Protein AF-A0A6S4GRS3-F1 (afdb_monomer)

Radius of gyration: 25.51 Å; Cα contacts (8 Å, |Δi|>4): 336; chains: 1; bounding box: 53×42×86 Å

Foldseek 3Di:
DQFPVNLCCQAPNPPPVHDHLLVLLVVLLLLLLLLLLLVQVLVVVVVQQADWDQDPVRDTDRGDDDPVVNVVSVVVSVVSVVVSLVSVCLLCPCDRSRRNVVSLVVLLPDDLVSLLCVCVVVVHDFLLCPVVVVVVCVVPVPDRSNNVCVVCSVVSRVLSVVLNVLSVVLVVLVLCCLRNVLVCVLPPPPPDPVPQWDWDWDWDDDPPDTDIDIDTDGPDDRDSLSSLVNSQSSLVSLVSVCSGPVDCLQSAQPPDAPLRSLVVSNVVDPDDDDPVSSVVSLVVSCVSNVSNCVSNNHDSPDD

Secondary structure (DSSP, 8-state):
---HHHHHHHHHSS-TTS--HHHHHHHHHHHHHHHHHHHHHHHHHHHGGG-EEE-TTSPEEES-S-HHHHHHHHHHHHHHHHHHHHHHHHHH--STT-HHHHHHHHHHT--HHHHHHHHHHHTPPPGGGHHHHHHHHHH-TT--HHHHHHHTHHHHHHHHHHHHHHHHHHHHTTHIIIIIIHHHHHHT--S--TTSEEEEEEEEEETTEEEEEEEEEES----HHHHHHHHHHHHHHHHHHHHH--S-------SS-HHHHHHHHHHTSSSPPPHHHHHHHHHHHHHHSHHHHHHTT------

Organism: NCBI:txid2093824

pLDDT: mean 78.49, std 16.1, range [38.38, 97.44]

Nearest PDB structures (foldseek):
  9brq-assembly1_7  TM=2.847E-01  e=1.206E+00  Mus musculus
  9b8p-assembly1_H  TM=2.131E-01  e=7.273E-01  Rattus norvegicus
  5knc-assembly1_G  TM=2.378E-01  e=1.664E+00  Enterococcus hirae ATCC 9790
  6r10-assembly1_G  TM=2.832E-01  e=3.986E+00  Thermus thermophilus HB8
  5c22-assembly4_D  TM=2.373E-01  e=8.711E+00  Escherichia coli

Solvent-accessible surface area (backbone atoms only — not comparable to full-atom values): 17090 Å² total; per-residue (Å²): 131,85,48,64,68,51,52,47,46,61,44,58,51,84,65,83,90,52,73,36,39,40,58,46,49,52,49,35,51,52,43,54,53,50,50,54,54,49,53,52,50,52,51,56,58,52,56,59,44,68,48,72,47,76,43,97,87,73,48,72,46,80,42,67,85,62,74,73,53,57,57,47,49,50,51,50,47,55,53,48,52,54,52,45,52,50,38,48,43,34,35,48,31,66,44,98,89,12,41,40,26,31,47,36,57,58,48,53,71,61,53,58,61,50,52,52,52,48,29,56,76,68,73,49,79,40,48,79,44,46,69,60,47,56,57,45,40,75,77,40,78,80,70,48,70,57,61,52,50,62,76,41,41,69,60,52,41,52,49,46,52,50,28,31,47,39,27,47,51,54,59,70,68,38,52,50,54,67,42,49,50,51,50,42,64,68,72,66,59,84,69,77,65,97,54,61,43,49,76,47,78,49,74,49,86,50,96,95,49,84,47,75,47,75,48,76,43,65,70,71,73,78,52,67,66,61,54,29,51,49,47,24,49,51,32,50,31,50,51,42,46,41,44,56,41,81,62,78,70,60,46,38,76,47,96,51,45,44,59,60,55,51,52,52,57,50,67,75,43,94,64,90,72,60,69,69,57,55,53,47,51,49,50,50,48,51,68,56,30,42,50,38,35,56,49,34,37,37,51,73,79,78,129

Sequence (303 aa):
MPVVSDINKEYFGEDKKKTYIKDDFAETLRAAIQREVILHVLVEVSKARHSEEEHENGSVSFGDFDPDNAGLLMNIFETHEKGFMLDIRQLLTPRETGAGGKFIKDIQVLKVEDFIDFYKNSKRIPPILLGDWINTRTKNKSIKGVDFIDNNHAKIKRAVNYLVEKARIFQSEGYYNKIVNEYQALEFHKDRQPEKYDVYEESSDLSYIIIKKTTRSRKSKVKTSIISDCLNDFAETVMAYQDLIANNTSFFNSDWPLDVYIERTFALFYKEIPNDIKKKVVQDTTKYLRRSIEIVGWNHKNN

Mean predicted aligned error: 10.46 Å

Structure (mmCIF, N/CA/C/O backbone):
data_AF-A0A6S4GRS3-F1
#
_entry.id   AF-A0A6S4GRS3-F1
#
loop_
_atom_site.group_PDB
_atom_site.id
_atom_site.type_symbol
_atom_site.label_atom_id
_atom_site.label_alt_id
_atom_site.label_comp_id
_atom_site.label_asym_id
_atom_site.label_entity_id
_atom_site.label_seq_id
_atom_site.pdbx_PDB_ins_code
_atom_site.Cartn_x
_atom_site.Cartn_y
_atom_site.Cartn_z
_atom_site.occupancy
_atom_site.B_iso_or_equiv
_atom_site.auth_seq_id
_atom_site.auth_comp_id
_atom_site.auth_asym_id
_atom_site.auth_atom_id
_atom_site.pdbx_PDB_model_num
ATOM 1 N N . MET A 1 1 ? -1.145 -13.166 -21.721 1.00 49.06 1 MET A N 1
ATOM 2 C CA . MET A 1 1 ? -0.138 -12.587 -20.807 1.00 49.06 1 MET A CA 1
ATOM 3 C C . MET A 1 1 ? -0.377 -11.088 -20.794 1.00 49.06 1 MET A C 1
ATOM 5 O O . MET A 1 1 ? -0.601 -10.571 -21.883 1.00 49.06 1 MET A O 1
ATOM 9 N N . PRO A 1 2 ? -0.431 -10.421 -19.631 1.00 59.31 2 PRO A N 1
ATOM 10 C CA . PRO A 1 2 ? -0.607 -8.973 -19.589 1.00 59.31 2 PRO A CA 1
ATOM 11 C C . PRO A 1 2 ? 0.624 -8.298 -20.200 1.00 59.31 2 PRO A C 1
ATOM 13 O O . PRO A 1 2 ? 1.745 -8.647 -19.838 1.00 59.31 2 PRO A O 1
ATOM 16 N N . VAL A 1 3 ? 0.433 -7.347 -21.114 1.00 81.38 3 VAL A N 1
ATOM 17 C CA . VAL A 1 3 ? 1.532 -6.500 -21.599 1.00 81.38 3 VAL A CA 1
ATOM 18 C C . VAL A 1 3 ? 1.698 -5.328 -20.625 1.00 81.38 3 VAL A C 1
ATOM 20 O O . VAL A 1 3 ? 0.721 -4.868 -20.038 1.00 81.38 3 VAL A O 1
ATOM 23 N N . VAL A 1 4 ? 2.911 -4.788 -20.466 1.00 87.12 4 VAL A N 1
ATOM 24 C CA . VAL A 1 4 ? 3.188 -3.597 -19.625 1.00 87.12 4 VAL A CA 1
ATOM 25 C C . VAL A 1 4 ? 2.206 -2.446 -19.905 1.00 87.12 4 VAL A C 1
ATOM 27 O O . VAL A 1 4 ? 1.764 -1.748 -18.993 1.00 87.12 4 VAL A O 1
ATOM 30 N N . SER A 1 5 ? 1.806 -2.277 -21.169 1.00 85.00 5 SER A N 1
ATOM 31 C CA . SER A 1 5 ? 0.795 -1.295 -21.573 1.00 85.00 5 SER A CA 1
ATOM 32 C C . SER A 1 5 ? -0.595 -1.581 -20.990 1.00 85.00 5 SER A C 1
ATOM 34 O O . SER A 1 5 ? -1.296 -0.640 -20.617 1.00 85.00 5 SER A O 1
ATOM 36 N N . ASP A 1 6 ? -0.994 -2.850 -20.907 1.00 84.56 6 ASP A N 1
ATOM 37 C CA . ASP A 1 6 ? -2.293 -3.263 -20.369 1.00 84.56 6 ASP A CA 1
ATOM 38 C C . ASP A 1 6 ? -2.348 -3.025 -18.865 1.00 84.56 6 ASP A C 1
ATOM 40 O O . ASP A 1 6 ? -3.293 -2.407 -18.391 1.00 84.56 6 ASP A O 1
ATOM 44 N N . ILE A 1 7 ? -1.294 -3.410 -18.135 1.00 86.50 7 ILE A N 1
ATOM 45 C CA . ILE A 1 7 ? -1.153 -3.134 -16.696 1.00 86.50 7 ILE A CA 1
ATOM 46 C C . ILE A 1 7 ? -1.213 -1.626 -16.450 1.00 86.50 7 ILE A C 1
ATOM 48 O O . ILE A 1 7 ? -1.982 -1.152 -15.616 1.00 86.50 7 ILE A O 1
ATOM 52 N N . ASN A 1 8 ? -0.448 -0.842 -17.212 1.00 83.88 8 ASN A N 1
ATOM 53 C CA . ASN A 1 8 ? -0.458 0.604 -17.049 1.00 83.88 8 ASN A CA 1
ATOM 54 C C . ASN A 1 8 ? -1.846 1.216 -17.306 1.00 83.88 8 ASN A C 1
ATOM 56 O O . ASN A 1 8 ? -2.261 2.117 -16.584 1.00 83.88 8 ASN A O 1
ATOM 60 N N . LYS A 1 9 ? -2.566 0.741 -18.327 1.00 81.94 9 LYS A N 1
ATOM 61 C CA . LYS A 1 9 ? -3.916 1.223 -18.639 1.00 81.94 9 LYS A CA 1
ATOM 62 C C . LYS A 1 9 ? -4.937 0.789 -17.587 1.00 81.94 9 LYS A C 1
ATOM 64 O O . LYS A 1 9 ? -5.786 1.588 -17.215 1.00 81.94 9 LYS A O 1
ATOM 69 N N . GLU A 1 10 ? -4.866 -0.460 -17.144 1.00 82.44 10 GLU A N 1
ATOM 70 C CA . GLU A 1 10 ? -5.822 -1.060 -16.218 1.00 82.44 10 GLU A CA 1
ATOM 71 C C . GLU A 1 10 ? -5.725 -0.469 -14.814 1.00 82.44 10 GLU A C 1
ATOM 73 O O . GLU A 1 10 ? -6.758 -0.164 -14.229 1.00 82.44 10 GLU A O 1
ATOM 78 N N . TYR A 1 11 ? -4.510 -0.277 -14.297 1.00 83.69 11 TYR A N 1
ATOM 79 C CA . TYR A 1 11 ? -4.312 0.129 -12.905 1.00 83.69 11 TYR A CA 1
ATOM 80 C C . TYR A 1 11 ? -4.031 1.624 -12.727 1.00 83.69 11 TYR A C 1
ATOM 82 O O . TYR A 1 11 ? -4.289 2.154 -11.649 1.00 83.69 11 TYR A O 1
ATOM 90 N N . PHE A 1 12 ? -3.535 2.315 -13.762 1.00 81.62 12 PHE A N 1
ATOM 91 C CA . PHE A 1 12 ? -3.096 3.718 -13.672 1.00 81.62 12 PHE A CA 1
ATOM 92 C C . PHE A 1 12 ? -3.651 4.635 -14.786 1.00 81.62 12 PHE A C 1
ATOM 94 O O . PHE A 1 12 ? -3.188 5.767 -14.927 1.00 81.62 12 PHE A O 1
ATOM 101 N N . GLY A 1 13 ? -4.583 4.155 -15.620 1.00 72.06 13 GLY A N 1
ATOM 102 C CA . GLY A 1 13 ? -5.177 4.916 -16.732 1.00 72.06 13 GLY A CA 1
ATOM 103 C C . GLY A 1 13 ? -6.318 5.869 -16.333 1.00 72.06 13 GLY A C 1
ATOM 104 O O . GLY A 1 13 ? -6.545 6.120 -15.160 1.00 72.06 13 GLY A O 1
ATOM 105 N N . GLU A 1 14 ? -7.040 6.404 -17.331 1.00 62.75 14 GLU A N 1
ATOM 106 C CA . GLU A 1 14 ? -8.218 7.293 -17.164 1.00 62.75 14 GLU A CA 1
ATOM 107 C C . GLU A 1 14 ? -9.576 6.619 -17.495 1.00 62.75 14 GLU A C 1
ATOM 109 O O . GLU A 1 14 ? -10.633 7.245 -17.396 1.00 62.75 14 GLU A O 1
ATOM 114 N N . ASP A 1 15 ? -9.581 5.330 -17.857 1.00 60.56 15 ASP A N 1
ATOM 115 C CA . ASP A 1 15 ? -10.783 4.481 -17.948 1.00 60.56 15 ASP A CA 1
ATOM 116 C C . ASP A 1 15 ? -11.651 4.398 -16.662 1.00 60.56 15 ASP A C 1
ATOM 118 O O . ASP A 1 15 ? -11.552 3.476 -15.852 1.00 60.56 15 ASP A O 1
ATOM 122 N N . LYS A 1 16 ? -12.566 5.356 -16.491 1.00 53.34 16 LYS A N 1
ATOM 123 C CA . LYS A 1 16 ? -13.518 5.450 -15.363 1.00 53.34 16 LYS A CA 1
ATOM 124 C C . LYS A 1 16 ? -14.428 4.222 -15.157 1.00 53.34 16 LYS A C 1
ATOM 126 O O . LYS A 1 16 ? -15.255 4.240 -14.252 1.00 53.34 16 LYS A O 1
ATOM 131 N N . LYS A 1 17 ? -14.347 3.186 -16.003 1.00 58.44 17 LYS A N 1
ATOM 132 C CA . LYS A 1 17 ? -15.106 1.933 -15.847 1.00 58.44 17 LYS A CA 1
ATOM 133 C C . LYS A 1 17 ? -14.446 0.935 -14.891 1.00 58.44 17 LYS A C 1
ATOM 135 O O . LYS A 1 17 ? -15.065 -0.085 -14.596 1.00 58.44 17 LYS A O 1
ATOM 140 N N . LYS A 1 18 ? -13.212 1.188 -14.446 1.00 59.56 18 LYS A N 1
ATOM 141 C CA . LYS A 1 18 ? -12.467 0.322 -13.524 1.00 59.56 18 LYS A CA 1
ATOM 142 C C . LYS A 1 18 ? -12.101 1.071 -12.244 1.00 59.56 18 LYS A C 1
ATOM 144 O O . LYS A 1 18 ? -11.904 2.282 -12.269 1.00 59.56 18 LYS A O 1
ATOM 149 N N . THR A 1 19 ? -12.005 0.337 -11.140 1.00 60.53 19 THR A N 1
ATOM 150 C CA . THR A 1 19 ? -11.442 0.835 -9.881 1.00 60.53 19 THR A CA 1
ATOM 151 C C . THR A 1 19 ? -9.921 0.899 -10.010 1.00 60.53 19 THR A C 1
ATOM 153 O O . THR A 1 19 ? -9.296 -0.081 -10.425 1.00 60.53 19 THR A O 1
ATOM 156 N N . TYR A 1 20 ? -9.322 2.050 -9.704 1.00 74.75 20 TYR A N 1
ATOM 157 C CA . TYR A 1 20 ? -7.875 2.224 -9.792 1.00 74.75 20 TYR A CA 1
ATOM 158 C C . TYR A 1 20 ? -7.190 1.862 -8.495 1.00 74.75 20 TYR A C 1
ATOM 160 O O . TYR A 1 20 ? -7.594 2.302 -7.422 1.00 74.75 20 TYR A O 1
ATOM 168 N N . ILE A 1 21 ? -6.038 1.208 -8.627 1.00 84.12 21 ILE A N 1
ATOM 169 C CA . ILE A 1 21 ? -5.140 0.927 -7.503 1.00 84.12 21 ILE A CA 1
ATOM 170 C C . ILE A 1 21 ? -4.755 2.203 -6.740 1.00 84.12 21 ILE A C 1
ATOM 172 O O . ILE A 1 21 ? -4.503 2.166 -5.540 1.00 84.12 21 ILE A O 1
ATOM 176 N N . LYS A 1 22 ? -4.734 3.329 -7.460 1.00 80.75 22 LYS A N 1
ATOM 177 C CA . LYS A 1 22 ? -4.487 4.671 -6.950 1.00 80.75 22 LYS A CA 1
ATOM 178 C C . LYS A 1 22 ? -5.514 5.085 -5.898 1.00 80.75 22 LYS A C 1
ATOM 180 O O . LYS A 1 22 ? -5.127 5.481 -4.801 1.00 80.75 22 LYS A O 1
ATOM 185 N N . ASP A 1 23 ? -6.794 4.976 -6.241 1.00 79.50 23 ASP A N 1
ATOM 186 C CA . ASP A 1 23 ? -7.895 5.380 -5.371 1.00 79.50 23 ASP A CA 1
ATOM 187 C C . ASP A 1 23 ? -8.047 4.381 -4.220 1.00 79.50 23 ASP A C 1
ATOM 189 O O . ASP A 1 23 ? -8.062 4.790 -3.062 1.00 79.50 23 ASP A O 1
ATOM 193 N N . ASP A 1 24 ? -8.020 3.079 -4.527 1.00 83.38 24 ASP A N 1
ATOM 194 C CA . ASP A 1 24 ? -8.163 2.002 -3.540 1.00 83.38 24 ASP A CA 1
ATOM 195 C C . ASP A 1 24 ? -7.080 2.072 -2.456 1.00 83.38 24 ASP A C 1
ATOM 197 O O . ASP A 1 24 ? -7.364 1.986 -1.259 1.00 83.38 24 ASP A O 1
ATOM 201 N N . PHE A 1 25 ? -5.816 2.253 -2.853 1.00 88.75 25 PHE A N 1
ATOM 202 C CA . PHE A 1 25 ? -4.716 2.342 -1.897 1.00 88.75 25 PHE A CA 1
ATOM 203 C C . PHE A 1 25 ? -4.752 3.642 -1.097 1.00 88.75 25 PHE A C 1
ATOM 205 O O . PHE A 1 25 ? -4.536 3.609 0.113 1.00 88.75 25 PHE A O 1
ATOM 212 N N . ALA A 1 26 ? -5.013 4.782 -1.747 1.00 87.25 26 ALA A N 1
ATOM 213 C CA . ALA A 1 26 ? -5.081 6.062 -1.051 1.00 87.25 26 ALA A CA 1
ATOM 214 C C . ALA A 1 26 ? -6.209 6.069 -0.014 1.00 87.25 26 ALA A C 1
ATOM 216 O O . ALA A 1 26 ? -6.009 6.555 1.100 1.00 87.25 26 ALA A O 1
ATOM 217 N N . GLU A 1 27 ? -7.363 5.497 -0.353 1.00 87.25 27 GLU A N 1
ATOM 218 C CA . GLU A 1 27 ? -8.489 5.386 0.567 1.00 87.25 27 GLU A CA 1
ATOM 219 C C . GLU A 1 27 ? -8.188 4.422 1.714 1.00 87.25 27 GLU A C 1
ATOM 221 O O . GLU A 1 27 ? -8.344 4.786 2.879 1.00 87.25 27 GLU A O 1
ATOM 226 N N . THR A 1 28 ? -7.615 3.252 1.412 1.00 91.06 28 THR A N 1
ATOM 227 C CA . THR A 1 28 ? -7.187 2.301 2.450 1.00 91.06 28 THR A CA 1
ATOM 228 C C . THR A 1 28 ? -6.168 2.933 3.406 1.00 91.06 28 THR A C 1
ATOM 230 O O . THR A 1 28 ? -6.250 2.741 4.620 1.00 91.06 28 THR A O 1
ATOM 233 N N . LEU A 1 29 ? -5.216 3.718 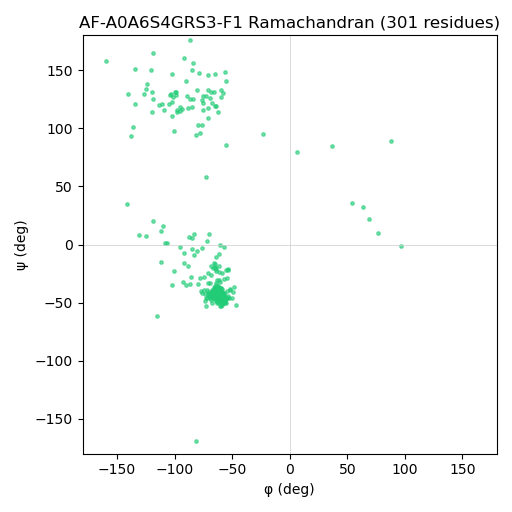2.891 1.00 92.44 29 LEU A N 1
ATOM 234 C CA . LEU A 1 29 ? -4.224 4.415 3.708 1.00 92.44 29 LEU A CA 1
ATOM 235 C C . LEU A 1 29 ? -4.865 5.504 4.583 1.00 92.44 29 LEU A C 1
ATOM 237 O O . LEU A 1 29 ? -4.546 5.599 5.769 1.00 92.44 29 LEU A O 1
ATOM 241 N N . ARG A 1 30 ? -5.782 6.310 4.032 1.00 90.25 30 ARG A N 1
ATOM 242 C CA . ARG A 1 30 ? -6.542 7.308 4.805 1.00 90.25 30 ARG A CA 1
ATOM 243 C C . ARG A 1 30 ? -7.319 6.655 5.938 1.00 90.25 30 ARG A C 1
ATOM 245 O O . ARG A 1 30 ? -7.236 7.141 7.067 1.00 90.25 30 ARG A O 1
ATOM 252 N N . ALA A 1 31 ? -8.018 5.562 5.647 1.00 90.69 31 ALA A N 1
ATOM 253 C CA . ALA A 1 31 ? -8.779 4.803 6.626 1.00 90.69 31 ALA A CA 1
ATOM 254 C C . ALA A 1 31 ? -7.866 4.181 7.698 1.00 90.69 31 ALA A C 1
ATOM 256 O O . ALA A 1 31 ? -8.182 4.253 8.883 1.00 90.69 31 ALA A O 1
ATOM 257 N N . ALA A 1 32 ? -6.684 3.672 7.330 1.00 91.75 32 ALA A N 1
ATOM 258 C CA . ALA A 1 32 ? -5.707 3.161 8.294 1.00 91.75 32 ALA A CA 1
ATOM 259 C C . ALA A 1 32 ? -5.225 4.246 9.276 1.00 91.75 32 ALA A C 1
ATOM 261 O O . ALA A 1 32 ? -5.136 3.994 10.477 1.00 91.75 32 ALA A O 1
ATOM 262 N N . ILE A 1 33 ? -4.964 5.465 8.793 1.00 91.19 33 ILE A N 1
ATOM 263 C CA . ILE A 1 33 ? -4.572 6.598 9.650 1.00 91.19 33 ILE A CA 1
ATOM 264 C C . ILE A 1 33 ? -5.735 7.041 10.541 1.00 91.19 33 ILE A C 1
ATOM 266 O O . ILE A 1 33 ? -5.546 7.258 11.738 1.00 91.19 33 ILE A O 1
ATOM 270 N N . GLN A 1 34 ? -6.944 7.149 9.982 1.00 89.62 34 GLN A N 1
ATOM 271 C CA . GLN A 1 34 ? -8.141 7.481 10.758 1.00 89.62 34 GLN A CA 1
ATOM 272 C C . GLN A 1 34 ? -8.388 6.462 11.866 1.00 89.62 34 GLN A C 1
ATOM 274 O O . GLN A 1 34 ? -8.681 6.850 12.995 1.00 89.62 34 GLN A O 1
ATOM 279 N N . ARG A 1 35 ? -8.200 5.171 11.581 1.00 87.50 35 ARG A N 1
ATOM 280 C CA . ARG A 1 35 ? -8.313 4.110 12.578 1.00 87.50 35 ARG A CA 1
ATOM 281 C C . ARG A 1 35 ? -7.372 4.334 13.758 1.00 87.50 35 ARG A C 1
ATOM 283 O O . ARG A 1 35 ? -7.811 4.184 14.895 1.00 87.50 35 ARG A O 1
ATOM 290 N N . GLU A 1 36 ? -6.112 4.696 13.517 1.00 87.50 36 GLU A N 1
ATOM 291 C CA . GLU A 1 36 ? -5.169 4.995 14.604 1.00 87.50 36 GLU A CA 1
ATOM 292 C C . GLU A 1 36 ? -5.615 6.208 15.424 1.00 87.50 36 GLU A C 1
ATOM 294 O O . GLU A 1 36 ? -5.638 6.144 16.654 1.00 87.50 36 GLU A O 1
ATOM 299 N N . VAL A 1 37 ? -6.072 7.276 14.765 1.00 88.25 37 VAL A N 1
ATOM 300 C CA . VAL A 1 37 ? -6.643 8.446 15.451 1.00 88.25 37 VAL A CA 1
ATOM 301 C C . VAL A 1 37 ? -7.830 8.044 16.336 1.00 88.25 37 VAL A C 1
ATOM 303 O O . VAL A 1 37 ? -7.846 8.380 17.522 1.00 88.25 37 VAL A O 1
ATOM 306 N N . ILE A 1 38 ? -8.791 7.277 15.808 1.00 85.56 38 ILE A N 1
ATOM 307 C CA . ILE A 1 38 ? -9.978 6.841 16.560 1.00 85.56 38 ILE A CA 1
ATOM 308 C C . ILE A 1 38 ? -9.583 5.952 17.743 1.00 85.56 38 ILE A C 1
ATOM 310 O O . ILE A 1 38 ? -10.118 6.125 18.836 1.00 85.56 38 ILE A O 1
ATOM 314 N N . LEU A 1 39 ? -8.628 5.031 17.567 1.00 83.00 39 LEU A N 1
ATOM 315 C CA . LEU A 1 39 ? -8.133 4.191 18.661 1.00 83.00 39 LEU A CA 1
ATOM 316 C C . LEU A 1 39 ? -7.560 5.030 19.808 1.00 83.00 39 LEU A C 1
ATOM 318 O O . LEU A 1 39 ? -7.84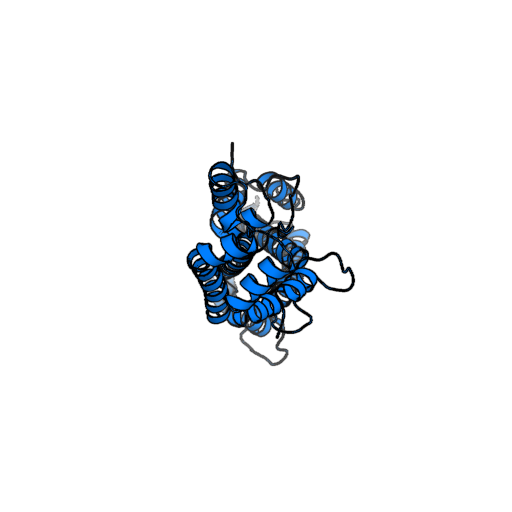9 4.748 20.971 1.00 83.00 39 LEU A O 1
ATOM 322 N N . HIS A 1 40 ? -6.791 6.074 19.498 1.00 82.25 40 HIS A N 1
ATOM 323 C CA . HIS A 1 40 ? -6.269 6.987 20.512 1.00 82.25 40 HIS A CA 1
ATOM 324 C C . HIS A 1 40 ? -7.378 7.780 21.209 1.00 82.25 40 HIS A C 1
ATOM 326 O O . HIS A 1 40 ? -7.382 7.855 22.437 1.00 82.25 40 HIS A O 1
ATOM 332 N N . VAL A 1 41 ? -8.351 8.303 20.456 1.00 80.62 41 VAL A N 1
ATOM 333 C CA . VAL A 1 41 ? -9.524 8.987 21.028 1.00 80.62 41 VAL A CA 1
ATOM 334 C C . VAL A 1 41 ? -10.282 8.058 21.981 1.00 80.62 41 VAL A C 1
ATOM 336 O O . VAL A 1 41 ? -10.586 8.451 23.105 1.00 80.62 41 VAL A O 1
ATOM 339 N N . LEU A 1 42 ? -10.535 6.808 21.581 1.00 77.44 42 LEU A N 1
ATOM 340 C CA . LEU A 1 42 ? -11.218 5.817 22.416 1.00 77.44 42 LEU A CA 1
ATOM 341 C C . LEU A 1 42 ? -10.460 5.520 23.712 1.00 77.44 42 LEU A C 1
ATOM 343 O O . LEU A 1 42 ? -11.087 5.409 24.767 1.00 77.44 42 LEU A O 1
ATOM 347 N N . VAL A 1 43 ? -9.132 5.391 23.651 1.00 76.88 43 VAL A N 1
ATOM 348 C CA . VAL A 1 43 ? -8.295 5.166 24.839 1.00 76.88 43 VAL A CA 1
ATOM 349 C C . VAL A 1 43 ? -8.379 6.354 25.794 1.00 76.88 43 VAL A C 1
ATOM 351 O O . VAL A 1 43 ? -8.623 6.150 26.982 1.00 76.88 43 VAL A O 1
ATOM 354 N N . GLU A 1 44 ? -8.234 7.585 25.299 1.00 74.50 44 GLU A N 1
ATOM 355 C CA . GLU A 1 44 ? -8.300 8.783 26.148 1.00 74.50 44 GLU A CA 1
ATOM 356 C C . GLU A 1 44 ? -9.692 8.986 26.761 1.00 74.50 44 GLU A C 1
ATOM 358 O O . GLU A 1 44 ? -9.811 9.244 27.959 1.00 74.50 44 GLU A O 1
ATOM 363 N N . VAL A 1 45 ? -10.762 8.789 25.984 1.00 69.75 45 VAL A N 1
ATOM 364 C CA . VAL A 1 45 ? -12.140 8.828 26.505 1.00 69.75 45 VAL A CA 1
ATOM 365 C C . VAL A 1 45 ? -12.364 7.732 27.549 1.00 69.75 45 VAL A C 1
ATOM 367 O O . VAL A 1 45 ? -13.047 7.959 28.544 1.00 69.75 45 VAL A O 1
ATOM 370 N N . SER A 1 46 ? -11.759 6.556 27.371 1.00 66.00 46 SER A N 1
ATOM 371 C CA . SER A 1 46 ? -11.897 5.455 28.326 1.00 66.00 46 SER A CA 1
ATOM 372 C C . SER A 1 46 ? -11.160 5.707 29.641 1.00 66.00 46 SER A C 1
ATOM 374 O O . SER A 1 46 ? -11.665 5.299 30.681 1.00 66.00 46 SER A O 1
ATOM 376 N N . LYS A 1 47 ? -10.018 6.407 29.639 1.00 65.62 47 LYS A N 1
ATOM 377 C CA . LYS A 1 47 ? -9.326 6.801 30.883 1.00 65.62 47 LYS A CA 1
ATOM 378 C C . LYS A 1 47 ? -10.192 7.707 31.759 1.00 65.62 47 LYS A C 1
ATOM 380 O O . LYS A 1 47 ? -10.204 7.542 32.973 1.00 65.62 47 LYS A O 1
ATOM 385 N N . ALA A 1 48 ? -10.952 8.616 31.146 1.00 57.03 48 ALA A N 1
ATOM 386 C CA . ALA A 1 48 ? -11.878 9.495 31.861 1.00 57.03 48 ALA A CA 1
ATOM 387 C C . ALA A 1 48 ? -13.036 8.735 32.541 1.00 57.03 48 ALA A C 1
ATOM 389 O O . ALA A 1 48 ? -13.651 9.263 33.452 1.00 57.03 48 ALA A O 1
ATOM 390 N N . ARG A 1 49 ? -13.304 7.475 32.162 1.00 53.50 49 ARG A N 1
ATOM 391 C CA . ARG A 1 49 ? -14.281 6.609 32.849 1.00 53.50 49 ARG A CA 1
ATOM 392 C C . ARG A 1 49 ? -13.766 6.033 34.176 1.00 53.50 49 ARG A C 1
ATOM 394 O O . ARG A 1 49 ? -14.482 5.262 34.807 1.00 53.50 49 ARG A O 1
ATOM 401 N N . HIS A 1 50 ? -12.514 6.292 34.556 1.00 48.84 50 HIS A N 1
ATOM 402 C CA . HIS A 1 50 ? -11.890 5.765 35.779 1.00 48.84 50 HIS A CA 1
ATOM 403 C C . HIS A 1 50 ? -11.614 6.849 36.829 1.00 48.84 50 HIS A C 1
ATOM 405 O O . HIS A 1 50 ? -10.903 6.578 37.792 1.00 48.84 50 HIS A O 1
ATOM 411 N N . SER A 1 51 ? -12.152 8.063 36.665 1.00 47.41 51 SER A N 1
ATOM 412 C CA . SER A 1 51 ? -12.162 9.044 37.750 1.00 47.41 51 SER A CA 1
ATOM 413 C C . SER A 1 51 ? -13.233 8.666 38.771 1.00 47.41 51 SER A C 1
ATOM 415 O O . SER A 1 51 ? -14.405 8.520 38.423 1.00 47.41 51 SER A O 1
ATOM 417 N N . GLU A 1 52 ? -12.795 8.466 40.008 1.00 54.88 52 GLU A N 1
ATOM 418 C CA . GLU A 1 52 ? -13.638 8.345 41.194 1.00 54.88 52 GLU A CA 1
ATOM 419 C C . GLU A 1 52 ? -14.192 9.735 41.540 1.00 54.88 52 GLU A C 1
ATOM 421 O O . GLU A 1 52 ? -13.417 10.688 41.642 1.00 54.88 52 GLU A O 1
ATOM 426 N N . GLU A 1 53 ? -15.509 9.862 41.707 1.00 51.72 53 GLU A N 1
ATOM 427 C CA . GLU A 1 53 ? -16.120 11.057 42.303 1.00 51.72 53 GLU A CA 1
ATOM 428 C C . GLU A 1 53 ? -16.657 10.687 43.694 1.00 51.72 53 GLU A C 1
ATOM 430 O O . GLU A 1 53 ? -17.526 9.815 43.822 1.00 51.72 53 GLU A O 1
ATOM 435 N N . GLU A 1 54 ? -16.087 11.298 44.739 1.00 52.00 54 GLU A N 1
ATOM 436 C CA . GLU A 1 54 ? -16.554 11.181 46.125 1.00 52.00 54 GLU A CA 1
ATOM 437 C C . GLU A 1 54 ? -17.675 12.195 46.385 1.00 52.00 54 GLU A C 1
ATOM 439 O O . GLU A 1 54 ? -17.471 13.407 46.315 1.00 52.00 54 GLU A O 1
ATOM 444 N N . HIS A 1 55 ? -18.862 11.698 46.722 1.00 59.31 55 HIS A N 1
ATOM 445 C CA . HIS A 1 55 ? -20.021 12.511 47.089 1.00 59.31 55 HIS A CA 1
ATOM 446 C C . HIS A 1 55 ? -19.974 12.900 48.573 1.00 59.31 55 HIS A C 1
ATOM 448 O O . HIS A 1 55 ? -19.407 12.182 49.396 1.00 59.31 55 HIS A O 1
ATOM 454 N N . GLU A 1 56 ? -20.643 13.996 48.956 1.00 66.12 56 GLU A N 1
ATOM 455 C CA . GLU A 1 56 ? -20.670 14.516 50.344 1.00 66.12 56 GLU A CA 1
ATOM 456 C C . GLU A 1 56 ? -21.134 13.490 51.398 1.00 66.12 56 GLU A C 1
ATOM 458 O O . GLU A 1 56 ? -20.820 13.610 52.581 1.00 66.12 56 GLU A O 1
ATOM 463 N N . ASN A 1 57 ? -21.872 12.459 50.983 1.00 62.03 57 ASN A N 1
ATOM 464 C CA . ASN A 1 57 ? -22.321 11.357 51.836 1.00 62.03 57 ASN A CA 1
ATOM 465 C C . ASN A 1 57 ? -21.281 10.225 51.998 1.00 62.03 57 ASN A C 1
ATOM 467 O O . ASN A 1 57 ? -21.602 9.190 52.583 1.00 62.03 57 ASN A O 1
ATOM 471 N N . GLY A 1 58 ? -20.068 10.394 51.464 1.00 45.50 58 GLY A N 1
ATOM 472 C CA . GLY A 1 58 ? -18.997 9.397 51.472 1.00 45.50 58 GLY A CA 1
ATOM 473 C C . GLY A 1 58 ? -19.180 8.262 50.461 1.00 45.50 58 GLY A C 1
ATOM 474 O O . GLY A 1 58 ? -18.459 7.268 50.532 1.00 45.50 58 GLY A O 1
ATOM 475 N N . SER A 1 59 ? -20.146 8.363 49.540 1.00 41.53 59 SER A N 1
ATOM 476 C CA . SER A 1 59 ? -20.269 7.398 48.444 1.00 41.53 59 SER A CA 1
ATOM 477 C C . SER A 1 59 ? -19.286 7.730 47.327 1.00 41.53 59 SER A C 1
ATOM 479 O O . SER A 1 59 ? -19.170 8.879 46.911 1.00 41.53 59 SER A O 1
ATOM 481 N N . VAL A 1 60 ? -18.580 6.711 46.845 1.00 46.34 60 VAL A N 1
ATOM 482 C CA . VAL A 1 60 ? -17.681 6.817 45.694 1.00 46.34 60 VAL A CA 1
ATOM 483 C C . VAL A 1 60 ? -18.438 6.316 44.475 1.00 46.34 60 VAL A C 1
ATOM 485 O O . VAL A 1 60 ? -18.827 5.146 44.419 1.00 46.34 60 VAL A O 1
ATOM 488 N N . SER A 1 61 ? -18.677 7.193 43.507 1.00 46.84 61 SER A N 1
ATOM 489 C CA . SER A 1 61 ? -19.195 6.785 42.205 1.00 46.84 61 SER A CA 1
ATOM 490 C C . SER A 1 61 ? -18.034 6.462 41.267 1.00 46.84 61 SER A C 1
ATOM 492 O O . SER A 1 61 ? -17.088 7.236 41.126 1.00 46.84 61 SER A O 1
ATOM 494 N N . PHE A 1 62 ? -18.088 5.277 40.657 1.00 42.91 62 PHE A N 1
ATOM 495 C CA . PHE A 1 62 ? -17.150 4.863 39.620 1.00 42.91 62 PHE A CA 1
ATOM 496 C C . PHE A 1 62 ? -17.790 5.098 38.254 1.00 42.91 62 PHE A C 1
ATOM 498 O O . PHE A 1 62 ? -18.739 4.402 37.889 1.00 42.91 62 PHE A O 1
ATOM 505 N N . GLY A 1 63 ? -17.218 6.028 37.490 1.00 43.19 63 GLY A N 1
ATOM 506 C CA . GLY A 1 63 ? -17.555 6.256 36.088 1.00 43.19 63 GLY A CA 1
ATOM 507 C C . GLY A 1 63 ? -18.702 7.240 35.885 1.00 43.19 63 GLY A C 1
ATOM 508 O O . GLY A 1 63 ? -19.852 6.833 35.736 1.00 43.19 63 GLY A O 1
ATOM 509 N N . ASP A 1 64 ? -18.366 8.524 35.777 1.00 44.66 64 ASP A N 1
ATOM 510 C CA . ASP A 1 64 ? -19.337 9.556 35.427 1.00 44.66 64 ASP A CA 1
ATOM 511 C C . ASP A 1 64 ? -19.508 9.738 33.916 1.00 44.66 64 ASP A C 1
ATOM 513 O O . ASP A 1 64 ? -18.559 9.963 33.162 1.00 44.66 64 ASP A O 1
ATOM 517 N N . PHE A 1 65 ? -20.772 9.618 33.502 1.00 42.53 65 PHE A N 1
ATOM 518 C CA . PHE A 1 65 ? -21.480 10.589 32.665 1.00 42.53 65 PHE A CA 1
ATOM 519 C C . PHE A 1 65 ? -20.627 11.263 31.576 1.00 42.53 65 PHE A C 1
ATOM 521 O O . PHE A 1 65 ? -20.078 12.345 31.745 1.00 42.53 65 PHE A O 1
ATOM 528 N N . ASP A 1 66 ? -20.474 10.640 30.408 1.00 45.34 66 ASP A N 1
ATOM 529 C CA . ASP A 1 66 ? -21.572 10.545 29.444 1.00 45.34 66 ASP A CA 1
ATOM 530 C C . ASP A 1 66 ? -21.722 9.132 28.815 1.00 45.34 66 ASP A C 1
ATOM 532 O O . ASP A 1 66 ? -20.961 8.757 27.906 1.00 45.34 66 ASP A O 1
ATOM 536 N N . PRO A 1 67 ? -22.689 8.311 29.276 1.00 45.53 67 PRO A N 1
ATOM 537 C CA . PRO A 1 67 ? -23.035 7.040 28.640 1.00 45.53 67 PRO A CA 1
ATOM 538 C C . PRO A 1 67 ? -23.534 7.184 27.191 1.00 45.53 67 PRO A C 1
ATOM 540 O O . PRO A 1 67 ? -23.441 6.203 26.445 1.00 45.53 67 PRO A O 1
ATOM 543 N N . ASP A 1 68 ? -23.966 8.371 26.754 1.00 50.66 68 ASP A N 1
ATOM 544 C CA . ASP A 1 68 ? -24.497 8.581 25.404 1.00 50.66 68 ASP A CA 1
ATOM 545 C C . ASP A 1 68 ? -23.379 8.669 24.355 1.00 50.66 68 ASP A C 1
ATOM 547 O O . ASP A 1 68 ? -23.551 8.221 23.219 1.00 50.66 68 ASP A O 1
ATOM 551 N N . ASN A 1 69 ? -22.182 9.134 24.728 1.00 52.84 69 ASN A N 1
ATOM 552 C CA . ASN A 1 69 ? -21.104 9.356 23.763 1.00 52.84 69 ASN A CA 1
ATOM 553 C C . ASN A 1 69 ? -20.147 8.180 23.583 1.00 52.84 69 ASN A C 1
ATOM 555 O O . ASN A 1 69 ? -19.629 7.975 22.491 1.00 52.84 69 ASN A O 1
ATOM 559 N N . ALA A 1 70 ? -19.886 7.371 24.604 1.00 53.19 70 ALA A N 1
ATOM 560 C CA . ALA A 1 70 ? -18.903 6.298 24.460 1.00 53.19 70 ALA A CA 1
ATOM 561 C C . ALA A 1 70 ? -19.498 5.007 23.864 1.00 53.19 70 ALA A C 1
ATOM 563 O O . ALA A 1 70 ? -18.797 4.284 23.155 1.00 53.19 70 ALA A O 1
ATOM 564 N N . GLY A 1 71 ? -20.799 4.758 24.066 1.00 58.34 71 GLY A N 1
ATOM 565 C CA . GLY A 1 71 ? -21.548 3.800 23.246 1.00 58.34 71 GLY A CA 1
ATOM 566 C C . GLY A 1 71 ? -21.608 4.252 21.784 1.00 58.34 71 GLY A C 1
ATOM 567 O O . GLY A 1 71 ? -21.350 3.458 20.882 1.00 58.34 71 GLY A O 1
ATOM 568 N N . LEU A 1 72 ? -21.834 5.550 21.547 1.00 65.88 72 LEU A N 1
ATOM 569 C CA . LEU A 1 72 ? -21.789 6.153 20.215 1.00 65.88 72 LEU A CA 1
ATOM 570 C C . LEU A 1 72 ? -20.397 6.049 19.567 1.00 65.88 72 LEU A C 1
ATOM 572 O O . LEU A 1 72 ? -20.306 5.612 18.427 1.00 65.88 72 LEU A O 1
ATOM 576 N N . LEU A 1 73 ? -19.311 6.376 20.273 1.00 69.62 73 LEU A N 1
ATOM 577 C CA . LEU A 1 73 ? -17.938 6.284 19.758 1.00 69.62 73 LEU A CA 1
ATOM 578 C C . LEU A 1 73 ? -17.526 4.838 19.470 1.00 69.62 73 LEU A C 1
ATOM 580 O O . LEU A 1 73 ? -16.862 4.593 18.466 1.00 69.62 73 LEU A O 1
ATOM 584 N N . MET A 1 74 ? -17.944 3.879 20.302 1.00 69.81 74 MET A N 1
ATOM 585 C CA . MET A 1 74 ? -17.748 2.457 20.005 1.00 69.81 74 MET A CA 1
ATOM 586 C C . MET A 1 74 ? -18.548 2.025 18.774 1.00 69.81 74 MET A C 1
ATOM 588 O O . MET A 1 74 ? -17.985 1.382 17.896 1.00 69.81 74 MET A O 1
ATOM 592 N N . ASN A 1 75 ? -19.808 2.447 18.637 1.00 70.62 75 ASN A N 1
ATOM 593 C CA . ASN A 1 75 ? -20.610 2.174 17.439 1.00 70.62 75 ASN A CA 1
ATOM 594 C C . ASN A 1 75 ? -20.004 2.809 16.172 1.00 70.62 75 ASN A C 1
ATOM 596 O O . ASN A 1 75 ? -19.988 2.184 15.108 1.00 70.62 75 ASN A O 1
ATOM 600 N N . ILE A 1 76 ? -19.478 4.035 16.276 1.00 74.50 76 ILE A N 1
ATOM 601 C CA . ILE A 1 76 ? -18.753 4.724 15.199 1.00 74.50 76 ILE A CA 1
ATOM 602 C C . ILE A 1 76 ? -17.499 3.931 14.837 1.00 74.50 76 ILE A C 1
ATOM 604 O O . ILE A 1 76 ? -17.269 3.672 13.658 1.00 74.50 76 ILE A O 1
ATOM 608 N N . PHE A 1 77 ? -16.716 3.505 15.831 1.00 79.38 77 PHE A N 1
ATOM 609 C CA . PHE A 1 77 ? -15.511 2.717 15.601 1.00 79.38 77 PHE A CA 1
ATOM 610 C C . PHE A 1 77 ? -15.818 1.363 14.967 1.00 79.38 77 PHE A C 1
ATOM 612 O O . PHE A 1 77 ? -15.159 1.005 14.003 1.00 79.38 77 PHE A O 1
ATOM 619 N N . GLU A 1 78 ? -16.833 0.632 15.428 1.00 76.81 78 GLU A N 1
ATOM 620 C CA . GLU A 1 78 ? -17.233 -0.644 14.823 1.00 76.81 78 GLU A CA 1
ATOM 621 C C . GLU A 1 78 ? -17.710 -0.471 13.377 1.00 76.81 78 GLU A C 1
ATOM 623 O O . GLU A 1 78 ? -17.403 -1.290 12.508 1.00 76.81 78 GLU A O 1
ATOM 628 N N . THR A 1 79 ? -18.455 0.601 13.100 1.00 80.50 79 THR A N 1
ATOM 629 C CA . THR A 1 79 ? -18.916 0.925 11.743 1.00 80.50 79 THR A CA 1
ATOM 630 C C . THR A 1 79 ? -17.740 1.293 10.841 1.00 80.50 79 THR A C 1
ATOM 632 O O . THR A 1 79 ? -17.641 0.787 9.722 1.00 80.50 79 THR A O 1
ATOM 635 N N . HIS A 1 80 ? -16.818 2.117 11.340 1.00 84.88 80 HIS A N 1
ATOM 636 C CA . HIS A 1 80 ? -15.588 2.476 10.645 1.00 84.88 80 HIS A CA 1
ATOM 637 C C . HIS A 1 80 ? -14.690 1.253 10.412 1.00 84.88 80 HIS A C 1
ATOM 639 O O . HIS A 1 80 ? -14.226 1.054 9.297 1.00 84.88 80 HIS A O 1
ATOM 645 N N . GLU A 1 81 ? -14.498 0.392 11.418 1.00 83.00 81 GLU A N 1
ATOM 646 C CA . GLU A 1 81 ? -13.695 -0.834 11.328 1.00 83.00 81 GLU A CA 1
ATOM 647 C C . GLU A 1 81 ? -14.262 -1.774 10.253 1.00 83.00 81 GLU A C 1
ATOM 649 O O . GLU A 1 81 ? -13.500 -2.316 9.455 1.00 83.00 81 GLU A O 1
ATOM 654 N N . LYS A 1 82 ? -15.592 -1.905 10.144 1.00 82.69 82 LYS A N 1
ATOM 655 C CA . LYS A 1 82 ? -16.231 -2.662 9.052 1.00 82.69 82 LYS A CA 1
ATOM 656 C C . LYS A 1 82 ? -15.941 -2.062 7.677 1.00 82.69 82 LYS A C 1
ATOM 658 O O . LYS A 1 82 ? -15.597 -2.814 6.769 1.00 82.69 82 LYS A O 1
ATOM 663 N N . GLY A 1 83 ? -16.083 -0.743 7.525 1.00 84.81 83 GLY A N 1
ATOM 664 C CA . GLY A 1 83 ? -15.783 -0.035 6.275 1.00 84.81 83 GLY A CA 1
ATOM 665 C C . GLY A 1 83 ? -14.321 -0.201 5.865 1.00 84.81 83 GLY A C 1
ATOM 666 O O . GLY A 1 83 ? -14.033 -0.736 4.801 1.00 84.81 83 GLY A O 1
ATOM 667 N N . PHE A 1 84 ? -13.406 0.101 6.781 1.00 89.12 84 PHE A N 1
ATOM 668 C CA . PHE A 1 84 ? -11.969 -0.058 6.591 1.00 89.12 84 PHE A CA 1
ATOM 669 C C . PHE A 1 84 ? -11.570 -1.480 6.171 1.00 89.12 84 PHE A C 1
ATOM 671 O O . PHE A 1 84 ? -10.724 -1.681 5.300 1.00 89.12 84 PHE A O 1
ATOM 678 N N . MET A 1 85 ? -12.199 -2.500 6.757 1.00 86.69 85 MET A N 1
ATOM 679 C CA . MET A 1 85 ? -11.925 -3.887 6.386 1.00 86.69 85 MET A CA 1
ATOM 680 C C . MET A 1 85 ? -12.461 -4.259 4.999 1.00 86.69 85 MET A C 1
ATOM 682 O O . MET A 1 85 ? -11.919 -5.174 4.370 1.00 86.69 85 MET A O 1
ATOM 686 N N . LEU A 1 86 ? -13.489 -3.569 4.492 1.00 84.88 86 LEU A N 1
ATOM 687 C CA . LEU A 1 86 ? -13.895 -3.687 3.090 1.00 84.88 86 LEU A CA 1
ATOM 688 C C . LEU A 1 86 ? -12.833 -3.084 2.167 1.00 84.88 86 LEU A C 1
ATOM 690 O O . LEU A 1 86 ? -12.489 -3.744 1.186 1.00 84.88 86 LEU A O 1
ATOM 694 N N . ASP A 1 87 ? -12.268 -1.926 2.513 1.00 87.81 87 ASP A N 1
ATOM 695 C CA . ASP A 1 87 ? -11.204 -1.274 1.733 1.00 87.81 87 ASP A CA 1
ATOM 696 C C . ASP A 1 87 ? -9.951 -2.160 1.667 1.00 87.81 87 ASP A C 1
ATOM 698 O O . ASP A 1 87 ? -9.485 -2.513 0.582 1.00 87.81 87 ASP A O 1
ATOM 702 N N . ILE A 1 88 ? -9.481 -2.668 2.817 1.00 89.62 88 ILE A N 1
ATOM 703 C CA . ILE A 1 88 ? -8.374 -3.639 2.868 1.00 89.62 88 ILE A CA 1
ATOM 704 C C . ILE A 1 88 ? -8.681 -4.870 2.015 1.00 89.62 88 ILE A C 1
ATOM 706 O O . ILE A 1 88 ? -7.817 -5.374 1.291 1.00 89.62 88 ILE A O 1
ATOM 710 N N . ARG A 1 89 ? -9.903 -5.404 2.098 1.00 87.19 89 ARG A N 1
ATOM 711 C CA . ARG A 1 89 ? -10.283 -6.584 1.320 1.00 87.19 89 ARG A CA 1
ATOM 712 C C . ARG A 1 89 ? -10.247 -6.299 -0.180 1.00 87.19 89 ARG A C 1
ATOM 714 O O . ARG A 1 89 ? -9.830 -7.183 -0.929 1.00 87.19 89 ARG A O 1
ATOM 721 N N . GLN A 1 90 ? -10.693 -5.124 -0.616 1.00 83.31 90 GLN A N 1
ATOM 722 C CA . GLN A 1 90 ? -10.625 -4.704 -2.017 1.00 83.31 90 GLN A CA 1
ATOM 723 C C . GLN A 1 90 ? -9.174 -4.541 -2.474 1.00 83.31 90 GLN A C 1
ATOM 725 O O . GLN A 1 90 ? -8.815 -5.043 -3.539 1.00 83.31 90 GLN A O 1
ATOM 730 N N . LEU A 1 91 ? -8.315 -3.959 -1.633 1.00 88.69 91 LEU A N 1
ATOM 731 C CA . LEU A 1 91 ? -6.890 -3.830 -1.917 1.00 88.69 91 LEU A CA 1
ATOM 732 C C . LEU A 1 91 ? -6.204 -5.199 -2.041 1.00 88.69 91 LEU A C 1
ATOM 734 O O . LEU A 1 91 ? -5.423 -5.412 -2.961 1.00 88.69 91 LEU A O 1
ATOM 738 N N . LEU A 1 92 ? -6.493 -6.148 -1.146 1.00 88.94 92 LEU A N 1
ATOM 739 C CA . LEU A 1 92 ? -5.758 -7.417 -1.058 1.00 88.94 92 LEU A CA 1
ATOM 740 C C . LEU A 1 92 ? -6.345 -8.565 -1.881 1.00 88.94 92 LEU A C 1
ATOM 742 O O . LEU A 1 92 ? -5.672 -9.581 -2.069 1.00 88.94 92 LEU A O 1
ATOM 746 N N . THR A 1 93 ? -7.592 -8.469 -2.348 1.00 81.75 93 THR A N 1
ATOM 747 C CA . THR A 1 93 ? -8.210 -9.584 -3.073 1.00 81.75 93 THR A CA 1
ATOM 748 C C . THR A 1 93 ? -7.538 -9.795 -4.438 1.00 81.75 93 THR A C 1
ATOM 750 O O . THR A 1 93 ? -7.391 -8.853 -5.212 1.00 81.75 93 THR A O 1
ATOM 753 N N . PRO A 1 94 ? -7.159 -11.036 -4.792 1.00 68.25 94 PRO A N 1
ATOM 754 C CA . PRO A 1 94 ? -6.520 -11.341 -6.075 1.00 68.25 94 PRO A CA 1
ATOM 755 C C . PRO A 1 94 ? -7.523 -11.537 -7.232 1.00 68.25 94 PRO A C 1
ATOM 757 O O . PRO A 1 94 ? -7.151 -12.039 -8.294 1.00 68.25 94 PRO A O 1
ATOM 760 N N . ARG A 1 95 ? -8.813 -11.229 -7.019 1.00 66.19 95 ARG A N 1
ATOM 761 C CA . ARG A 1 95 ? -9.894 -11.360 -8.018 1.00 66.19 95 ARG A CA 1
ATOM 762 C C . ARG A 1 95 ? -10.080 -10.055 -8.796 1.00 66.19 95 ARG A C 1
ATOM 764 O O . ARG A 1 95 ? -9.734 -8.999 -8.293 1.00 66.19 95 ARG A O 1
ATOM 771 N N . GLU A 1 96 ? -10.708 -10.126 -9.971 1.00 56.47 96 GLU A N 1
ATOM 772 C CA . GLU A 1 96 ? -10.934 -8.989 -10.891 1.00 56.47 96 GLU A CA 1
ATOM 773 C C . GLU A 1 96 ? -11.629 -7.765 -10.276 1.00 56.47 96 GLU A C 1
ATOM 775 O O . GLU A 1 96 ? -11.499 -6.665 -10.799 1.00 56.47 96 GLU A O 1
ATOM 780 N N . THR A 1 97 ? -12.340 -7.935 -9.161 1.00 51.97 97 THR A N 1
ATOM 781 C CA . THR A 1 97 ? -13.007 -6.848 -8.435 1.00 51.97 97 THR A CA 1
ATOM 782 C C . THR A 1 97 ? -12.109 -6.108 -7.437 1.00 51.97 97 THR A C 1
ATOM 784 O O . THR A 1 97 ? -12.597 -5.180 -6.805 1.00 51.97 97 THR A O 1
ATOM 787 N N . GLY A 1 98 ? -10.853 -6.523 -7.227 1.00 55.62 98 GLY A N 1
ATOM 788 C CA . GLY A 1 98 ? -9.898 -5.806 -6.374 1.00 55.62 98 GLY A CA 1
ATOM 789 C C . GLY A 1 98 ? -8.594 -5.506 -7.091 1.00 55.62 98 GLY A C 1
ATOM 790 O O . GLY A 1 98 ? -7.986 -6.391 -7.699 1.00 55.62 98 GLY A O 1
ATOM 791 N N . ALA A 1 99 ? -8.175 -4.243 -7.037 1.00 70.06 99 ALA A N 1
ATOM 792 C CA . ALA A 1 99 ? -7.096 -3.754 -7.882 1.00 70.06 99 ALA A CA 1
ATOM 793 C C . ALA A 1 99 ? -5.709 -4.187 -7.383 1.00 70.06 99 ALA A C 1
ATOM 795 O O . ALA A 1 99 ? -4.861 -4.561 -8.191 1.00 70.06 99 ALA A O 1
ATOM 796 N N . GLY A 1 100 ? -5.463 -4.176 -6.068 1.00 85.12 100 GLY A N 1
ATOM 797 C CA . GLY A 1 100 ? -4.112 -4.362 -5.525 1.00 85.12 100 GLY A CA 1
ATOM 798 C C . GLY A 1 100 ? -3.588 -5.797 -5.619 1.00 85.12 100 GLY A C 1
ATOM 799 O O . GLY A 1 100 ? -2.521 -6.029 -6.181 1.00 85.12 100 GLY A O 1
ATOM 800 N N . GLY A 1 101 ? -4.338 -6.784 -5.126 1.00 86.25 101 GLY A N 1
ATOM 801 C CA . GLY A 1 101 ? -3.927 -8.190 -5.161 1.00 86.25 101 GLY A CA 1
ATOM 802 C C . GLY A 1 101 ? -3.774 -8.719 -6.590 1.00 86.25 101 GLY A C 1
ATOM 803 O O . GLY A 1 101 ? -2.840 -9.469 -6.885 1.00 86.25 101 GLY A O 1
ATOM 804 N N . LYS A 1 102 ? -4.653 -8.290 -7.506 1.00 87.25 102 LYS A N 1
ATOM 805 C CA . LYS A 1 102 ? -4.526 -8.606 -8.934 1.00 87.25 102 LYS A CA 1
ATOM 806 C C . LYS A 1 102 ? -3.308 -7.920 -9.558 1.00 87.25 102 LYS A C 1
ATOM 808 O O . LYS A 1 102 ? -2.567 -8.586 -10.277 1.00 87.25 102 LYS A O 1
ATOM 813 N N . PHE A 1 103 ? -3.048 -6.650 -9.237 1.00 90.12 103 PHE A N 1
ATOM 814 C CA . PHE A 1 103 ? -1.846 -5.945 -9.687 1.00 90.12 103 PHE A CA 1
ATOM 815 C C . PHE A 1 103 ? -0.571 -6.692 -9.288 1.00 90.12 103 PHE A C 1
ATOM 817 O O . PHE A 1 103 ? 0.249 -6.988 -10.153 1.00 90.12 103 PHE A O 1
ATOM 824 N N . ILE A 1 104 ? -0.434 -7.085 -8.017 1.00 92.50 104 ILE A N 1
ATOM 825 C CA . ILE A 1 104 ? 0.721 -7.863 -7.540 1.00 92.50 104 ILE A CA 1
ATOM 826 C C . ILE A 1 104 ? 0.890 -9.151 -8.355 1.00 92.50 104 ILE A C 1
ATOM 828 O O . ILE A 1 104 ? 1.989 -9.451 -8.824 1.00 92.50 104 ILE A O 1
ATOM 832 N N . LYS A 1 105 ? -0.202 -9.889 -8.581 1.00 90.56 105 LYS A N 1
ATOM 833 C CA . LYS A 1 105 ? -0.191 -11.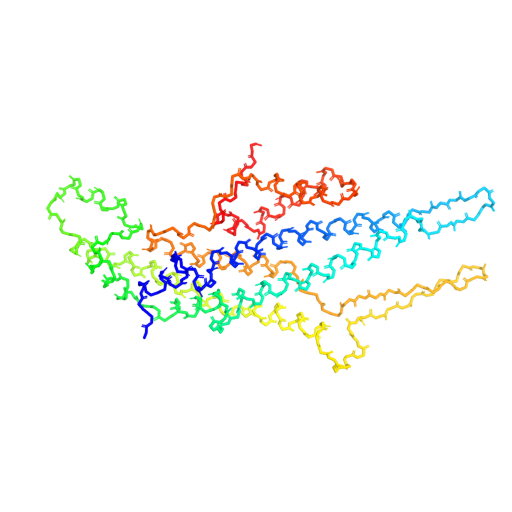120 -9.381 1.00 90.56 105 LYS A CA 1
ATOM 834 C C . LYS A 1 105 ? 0.235 -10.874 -10.834 1.00 90.56 105 LYS A C 1
ATOM 836 O O . LYS A 1 105 ? 1.013 -11.656 -11.378 1.00 90.56 105 LYS A O 1
ATOM 841 N N . ASP A 1 106 ? -0.255 -9.808 -11.458 1.00 91.12 106 ASP A N 1
ATOM 842 C CA . ASP A 1 106 ? 0.084 -9.462 -12.841 1.00 91.12 106 ASP A CA 1
ATOM 843 C C . ASP A 1 106 ? 1.548 -9.009 -12.972 1.00 91.12 106 ASP A C 1
ATOM 845 O O . ASP A 1 106 ? 2.201 -9.331 -13.962 1.00 91.12 106 ASP A O 1
ATOM 849 N N . ILE A 1 107 ? 2.111 -8.341 -11.959 1.00 93.38 107 ILE A N 1
ATOM 850 C CA . ILE A 1 107 ? 3.539 -7.990 -11.924 1.00 93.38 107 ILE A CA 1
ATOM 851 C C . ILE A 1 107 ? 4.430 -9.235 -11.840 1.00 93.38 107 ILE A C 1
ATOM 853 O O . ILE A 1 107 ? 5.462 -9.297 -12.505 1.00 93.38 107 ILE A O 1
ATOM 857 N N . GLN A 1 108 ? 4.040 -10.253 -11.067 1.00 92.81 108 GLN A N 1
ATOM 858 C CA . GLN A 1 108 ? 4.845 -11.470 -10.880 1.00 92.81 108 GLN A CA 1
ATOM 859 C C . GLN A 1 108 ? 5.096 -12.265 -12.168 1.00 92.81 108 GLN A C 1
ATOM 861 O O . GLN A 1 108 ? 6.053 -13.044 -12.222 1.00 92.81 108 GLN A O 1
ATOM 866 N N . VAL A 1 109 ? 4.234 -12.111 -13.179 1.00 92.44 109 VAL A N 1
ATOM 867 C CA . VAL A 1 109 ? 4.363 -12.818 -14.462 1.00 92.44 109 VAL A CA 1
ATOM 868 C C . VAL A 1 109 ? 5.158 -12.038 -15.509 1.00 92.44 109 VAL A C 1
ATOM 870 O O . VAL A 1 109 ? 5.453 -12.604 -16.564 1.00 92.44 109 VAL A O 1
ATOM 873 N N . LEU A 1 110 ? 5.514 -10.778 -15.228 1.00 92.00 110 LEU A N 1
ATOM 874 C CA . LEU A 1 110 ? 6.311 -9.953 -16.131 1.00 92.00 110 LEU A CA 1
ATOM 875 C C . LEU A 1 110 ? 7.759 -10.436 -16.208 1.00 92.00 110 LEU A C 1
ATOM 877 O O . LEU A 1 110 ? 8.362 -10.888 -15.232 1.00 92.00 110 LEU A O 1
ATOM 881 N N . LYS A 1 111 ? 8.330 -10.282 -17.396 1.00 94.06 111 LYS A N 1
ATOM 882 C CA . LYS A 1 111 ? 9.713 -10.596 -17.733 1.00 94.06 111 LYS A CA 1
ATOM 883 C C . LYS A 1 111 ? 10.440 -9.343 -18.196 1.00 94.06 111 LYS A C 1
ATOM 885 O O . LYS A 1 111 ? 9.839 -8.323 -18.523 1.00 94.06 111 LYS A O 1
ATOM 890 N N . VAL A 1 112 ? 11.766 -9.426 -18.237 1.00 95.00 112 VAL A N 1
ATOM 891 C CA . VAL A 1 112 ? 12.626 -8.318 -18.679 1.00 95.00 112 VAL A CA 1
ATOM 892 C C . VAL A 1 112 ? 12.281 -7.910 -20.113 1.00 95.00 112 VAL A C 1
ATOM 894 O O . VAL A 1 112 ? 12.235 -6.723 -20.430 1.00 95.00 112 VAL A O 1
ATOM 897 N N . GLU A 1 113 ? 11.980 -8.898 -20.949 1.00 93.81 113 GLU A N 1
ATOM 898 C CA . GLU A 1 113 ? 11.635 -8.744 -22.356 1.00 93.81 113 GLU A CA 1
ATOM 899 C C . GLU A 1 113 ? 10.339 -7.944 -22.539 1.00 93.81 113 GLU A C 1
ATOM 901 O O . GLU A 1 113 ? 10.300 -7.069 -23.399 1.00 93.81 113 GLU A O 1
ATOM 906 N N . ASP A 1 114 ? 9.337 -8.126 -21.667 1.00 93.56 114 ASP A N 1
ATOM 907 C CA . ASP A 1 114 ? 8.078 -7.368 -21.730 1.00 93.56 114 ASP A CA 1
ATOM 908 C C . ASP A 1 114 ? 8.324 -5.853 -21.604 1.00 93.56 114 ASP A C 1
ATOM 910 O O . ASP A 1 114 ? 7.688 -5.041 -22.282 1.00 93.56 114 ASP A O 1
ATOM 914 N N . PHE A 1 115 ? 9.286 -5.457 -20.762 1.00 93.62 115 PHE A N 1
ATOM 915 C CA . PHE A 1 115 ? 9.687 -4.059 -20.601 1.00 93.62 115 PHE A CA 1
ATOM 916 C C . PHE A 1 115 ? 10.555 -3.567 -21.762 1.00 93.62 115 PHE A C 1
ATOM 918 O O . PHE A 1 115 ? 10.358 -2.449 -22.236 1.00 93.62 115 PHE A O 1
ATOM 925 N N . ILE A 1 116 ? 11.502 -4.378 -22.240 1.00 92.94 116 ILE A N 1
ATOM 926 C CA . ILE A 1 116 ? 12.359 -4.011 -23.379 1.00 92.94 116 ILE A CA 1
ATOM 927 C C . ILE A 1 116 ? 11.515 -3.758 -24.625 1.00 92.94 116 ILE A C 1
ATOM 929 O O . ILE A 1 116 ? 11.666 -2.713 -25.266 1.00 92.94 116 ILE A O 1
ATOM 933 N N . ASP A 1 117 ? 10.602 -4.676 -24.934 1.00 92.44 117 ASP A N 1
ATOM 934 C CA . ASP A 1 117 ? 9.694 -4.561 -26.070 1.00 92.44 117 ASP A CA 1
ATOM 935 C C . ASP A 1 117 ? 8.790 -3.340 -25.911 1.00 92.44 117 ASP A C 1
ATOM 937 O O . ASP A 1 117 ? 8.629 -2.556 -26.851 1.00 92.44 117 ASP A O 1
ATOM 941 N N . PHE A 1 118 ? 8.268 -3.105 -24.703 1.00 91.69 118 PHE A N 1
ATOM 942 C CA . PHE A 1 118 ? 7.502 -1.902 -24.398 1.00 91.69 118 PHE A CA 1
ATOM 943 C C . PHE A 1 118 ? 8.294 -0.618 -24.686 1.00 91.69 118 PHE A C 1
ATOM 945 O O . PHE A 1 118 ? 7.782 0.259 -25.386 1.00 91.69 118 PHE A O 1
ATOM 952 N N . TYR A 1 119 ? 9.536 -0.486 -24.209 1.00 92.25 119 TYR A N 1
ATOM 953 C CA . TYR A 1 119 ? 10.350 0.716 -24.435 1.00 92.25 119 TYR A CA 1
ATOM 954 C C . TYR A 1 119 ? 10.684 0.927 -25.911 1.00 92.25 119 TYR A C 1
ATOM 956 O O . TYR A 1 119 ? 10.540 2.041 -26.423 1.00 92.25 119 TYR A O 1
ATOM 964 N N . LYS A 1 120 ? 11.083 -0.138 -26.616 1.00 90.44 120 LYS A N 1
ATOM 965 C CA . LYS A 1 120 ? 11.433 -0.070 -28.040 1.00 90.44 120 LYS A CA 1
ATOM 966 C C . LYS A 1 120 ? 10.228 0.310 -28.900 1.00 90.44 120 LYS A C 1
ATOM 968 O O . LYS A 1 120 ? 10.337 1.220 -29.723 1.00 90.44 120 LYS A O 1
ATOM 973 N N . ASN A 1 121 ? 9.075 -0.317 -28.666 1.00 89.62 121 ASN A N 1
ATOM 974 C CA . ASN A 1 121 ? 7.856 -0.077 -29.442 1.00 89.62 121 ASN A CA 1
ATOM 975 C C . ASN A 1 121 ? 7.237 1.293 -29.146 1.00 89.62 121 ASN A C 1
ATOM 977 O O . ASN A 1 121 ? 6.819 1.999 -30.062 1.00 89.62 121 ASN A O 1
ATOM 981 N N . SER A 1 122 ? 7.223 1.707 -27.876 1.00 85.19 122 SER A N 1
ATOM 982 C CA . SER A 1 122 ? 6.694 3.017 -27.474 1.00 85.19 122 SER A CA 1
ATOM 983 C C . SER A 1 122 ? 7.678 4.172 -27.690 1.00 85.19 122 SER A C 1
ATOM 985 O O . SER A 1 122 ? 7.304 5.330 -27.503 1.00 85.19 122 SER A O 1
ATOM 987 N N . LYS A 1 123 ? 8.925 3.875 -28.093 1.00 86.88 123 LYS A N 1
ATOM 988 C CA . LYS A 1 123 ? 10.032 4.836 -28.236 1.00 86.88 123 LYS A CA 1
ATOM 989 C C . LYS A 1 123 ? 10.269 5.648 -26.952 1.00 86.88 123 LYS A C 1
ATOM 991 O O . LYS A 1 123 ? 10.604 6.831 -27.016 1.00 86.88 123 LYS A O 1
ATOM 996 N N . ARG A 1 124 ? 10.083 5.017 -25.787 1.00 86.44 124 ARG A N 1
ATOM 997 C CA . ARG A 1 124 ? 10.255 5.630 -24.460 1.00 86.44 124 ARG A CA 1
ATOM 998 C C . ARG A 1 124 ? 11.575 5.20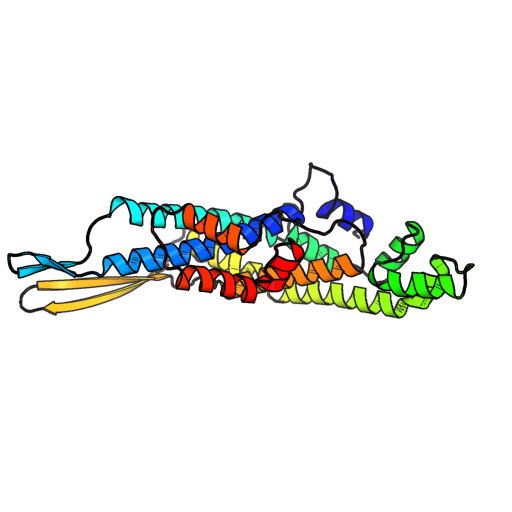0 -23.830 1.00 86.44 124 ARG A C 1
ATOM 1000 O O . ARG A 1 124 ? 12.020 4.072 -24.011 1.00 86.44 124 ARG A O 1
ATOM 1007 N N . ILE A 1 125 ? 12.174 6.100 -23.054 1.00 90.44 125 ILE A N 1
ATOM 1008 C CA . ILE A 1 125 ? 13.316 5.792 -22.188 1.00 90.44 125 ILE A CA 1
ATOM 1009 C C . ILE A 1 125 ? 12.781 5.589 -20.766 1.00 90.44 125 ILE A C 1
ATOM 1011 O O . ILE A 1 125 ? 12.038 6.454 -20.295 1.00 90.44 125 ILE A O 1
ATOM 1015 N N . PRO A 1 126 ? 13.118 4.482 -20.082 1.00 90.31 126 PRO A N 1
ATOM 1016 C CA . PRO A 1 126 ? 12.663 4.260 -18.716 1.00 90.31 126 PRO A CA 1
ATOM 1017 C C . PRO A 1 126 ? 13.240 5.307 -17.750 1.00 90.31 126 PRO A C 1
ATOM 1019 O O . PRO A 1 126 ? 14.399 5.705 -17.926 1.00 90.31 126 PRO A O 1
ATOM 1022 N N . PRO A 1 127 ? 12.493 5.709 -16.702 1.00 90.62 127 PRO A N 1
ATOM 1023 C CA . PRO A 1 127 ? 12.936 6.684 -15.702 1.00 90.62 127 PRO A CA 1
ATOM 1024 C C . PRO A 1 127 ? 14.315 6.387 -15.116 1.00 90.62 127 PRO A C 1
ATOM 1026 O O . PRO A 1 127 ? 15.182 7.263 -15.108 1.00 90.62 127 PRO A O 1
ATOM 1029 N N . ILE A 1 128 ? 14.567 5.128 -14.743 1.00 92.62 128 ILE A N 1
ATOM 1030 C CA . ILE A 1 128 ? 15.866 4.658 -14.230 1.00 92.62 128 ILE A CA 1
ATOM 1031 C C . ILE A 1 128 ? 17.067 4.961 -15.137 1.00 92.62 128 ILE A C 1
ATOM 1033 O O . ILE A 1 128 ? 18.203 4.969 -14.655 1.00 92.62 128 ILE A O 1
ATOM 1037 N N . LEU A 1 129 ? 16.853 5.182 -16.438 1.00 93.75 129 LEU A N 1
ATOM 1038 C CA . LEU A 1 129 ? 17.901 5.474 -17.417 1.00 93.75 129 LEU A CA 1
ATOM 1039 C C . LEU A 1 129 ? 17.897 6.929 -17.902 1.00 93.75 129 LEU A C 1
ATOM 1041 O O . LEU A 1 129 ? 18.736 7.271 -18.730 1.00 93.75 129 LEU A O 1
ATOM 1045 N N . LEU A 1 130 ? 17.004 7.802 -17.420 1.00 90.75 130 LEU A N 1
ATOM 1046 C CA . LEU A 1 130 ? 16.899 9.175 -17.935 1.00 90.75 130 LEU A CA 1
ATOM 1047 C C . LEU A 1 130 ? 18.199 9.970 -17.768 1.00 90.75 130 LEU A C 1
ATOM 1049 O O . LEU A 1 130 ? 18.646 10.616 -18.715 1.00 90.75 130 LEU A O 1
ATOM 1053 N N . GLY A 1 131 ? 18.841 9.885 -16.600 1.00 90.62 131 GLY A N 1
ATOM 1054 C CA . GLY A 1 131 ? 20.130 10.546 -16.365 1.00 90.62 131 GLY A CA 1
ATOM 1055 C C . GLY A 1 131 ? 21.233 10.027 -17.297 1.00 90.62 131 GLY A C 1
ATOM 1056 O O . GLY A 1 131 ? 21.954 10.811 -17.916 1.00 90.62 131 GLY A O 1
ATOM 1057 N N . ASP A 1 132 ? 21.315 8.705 -17.469 1.00 93.25 132 ASP A N 1
ATOM 1058 C CA . ASP A 1 132 ? 22.290 8.060 -18.360 1.00 93.25 132 ASP A CA 1
ATOM 1059 C C . ASP A 1 132 ? 22.039 8.421 -19.827 1.00 93.25 132 ASP A C 1
ATOM 1061 O O . ASP A 1 132 ? 22.980 8.642 -20.593 1.00 93.25 132 ASP A O 1
ATOM 1065 N N . TRP A 1 133 ? 20.770 8.529 -20.217 1.00 92.44 133 TRP A N 1
ATOM 1066 C CA . TRP A 1 133 ? 20.352 8.928 -21.553 1.00 92.44 133 TRP A CA 1
ATOM 1067 C C . TRP A 1 133 ? 20.779 10.357 -21.875 1.00 92.44 133 TRP A C 1
ATOM 1069 O O . TRP A 1 133 ? 21.390 10.591 -22.920 1.00 92.44 133 TRP A O 1
ATOM 1079 N N . ILE A 1 134 ? 20.522 11.298 -20.960 1.00 91.50 134 ILE A N 1
ATOM 1080 C CA . ILE A 1 134 ? 20.936 12.700 -21.099 1.00 91.50 134 ILE A CA 1
ATOM 1081 C C . ILE A 1 134 ? 22.461 12.780 -21.242 1.00 91.50 134 ILE A C 1
ATOM 1083 O O . ILE A 1 134 ? 22.968 13.383 -22.188 1.00 91.50 134 ILE A O 1
ATOM 1087 N N . ASN A 1 135 ? 23.202 12.101 -20.363 1.00 92.62 135 ASN A N 1
ATOM 1088 C CA . ASN A 1 135 ? 24.665 12.088 -20.392 1.00 92.62 135 ASN A CA 1
ATOM 1089 C C . ASN A 1 135 ? 25.227 11.476 -21.683 1.00 92.62 135 ASN A C 1
ATOM 1091 O O . ASN A 1 135 ? 26.193 11.989 -22.255 1.00 92.62 135 ASN A O 1
ATOM 1095 N N . THR A 1 136 ? 24.616 10.392 -22.161 1.00 91.50 136 THR A N 1
ATOM 1096 C CA . THR A 1 136 ? 25.052 9.698 -23.377 1.00 91.50 136 THR A CA 1
ATOM 1097 C C . THR A 1 136 ? 24.774 10.539 -24.614 1.00 91.50 136 THR A C 1
ATOM 1099 O O . THR A 1 136 ? 25.656 10.662 -25.460 1.00 91.50 136 THR A O 1
ATOM 1102 N N . ARG A 1 137 ? 23.613 11.200 -24.702 1.00 89.94 137 ARG A N 1
ATOM 1103 C CA . ARG A 1 137 ? 23.293 12.109 -25.814 1.00 89.94 137 ARG A CA 1
ATOM 1104 C C . ARG A 1 137 ? 24.202 13.328 -25.883 1.00 89.94 137 ARG A C 1
ATOM 1106 O O . ARG A 1 137 ? 24.506 13.785 -26.982 1.00 89.94 137 ARG A O 1
ATOM 1113 N N . THR A 1 138 ? 24.666 13.831 -24.742 1.00 90.81 138 THR A N 1
ATOM 1114 C CA . THR A 1 138 ? 25.646 14.926 -24.708 1.00 90.81 138 THR A CA 1
ATOM 1115 C C . THR A 1 138 ? 26.970 14.518 -25.361 1.00 90.81 138 THR A C 1
ATOM 1117 O O . THR A 1 138 ? 27.576 15.323 -26.065 1.00 90.81 138 THR A O 1
ATOM 1120 N N . LYS A 1 139 ? 27.398 13.259 -25.184 1.00 91.75 139 LYS A N 1
ATOM 1121 C CA . LYS A 1 139 ? 28.649 12.719 -25.751 1.00 91.75 139 LYS A CA 1
ATOM 1122 C C . LYS A 1 139 ? 28.486 12.166 -27.170 1.00 91.75 139 LYS A C 1
ATOM 1124 O O . LYS A 1 139 ? 29.401 12.270 -27.977 1.00 91.75 139 LYS A O 1
ATOM 1129 N N . ASN A 1 140 ? 27.331 11.583 -27.477 1.00 88.94 140 ASN A N 1
ATOM 1130 C CA . ASN A 1 140 ? 27.007 10.980 -28.762 1.00 88.94 140 ASN A CA 1
ATOM 1131 C C . ASN A 1 140 ? 25.577 11.357 -29.177 1.00 88.94 140 ASN A C 1
ATOM 1133 O O . ASN A 1 140 ? 24.605 10.685 -28.830 1.00 88.94 140 ASN A O 1
ATOM 1137 N N . LYS A 1 141 ? 25.450 12.436 -29.955 1.00 84.81 141 LYS A N 1
ATOM 1138 C CA . LYS A 1 141 ? 24.149 12.980 -30.374 1.00 84.81 141 LYS A CA 1
ATOM 1139 C C . LYS A 1 141 ? 23.364 12.058 -31.317 1.00 84.81 141 LYS A C 1
ATOM 1141 O O . LYS A 1 141 ? 22.153 12.226 -31.428 1.00 84.81 141 LYS A O 1
ATOM 1146 N N . SER A 1 142 ? 24.021 11.112 -31.993 1.00 88.19 142 SER A N 1
ATOM 1147 C CA . SER A 1 142 ? 23.394 10.240 -32.996 1.00 88.19 142 SER A CA 1
ATOM 1148 C C . SER A 1 142 ? 22.925 8.889 -32.449 1.00 88.19 142 SER A C 1
ATOM 1150 O O . SER A 1 142 ? 22.331 8.116 -33.203 1.00 88.19 142 SER A O 1
ATOM 1152 N N . ILE A 1 143 ? 23.141 8.593 -31.159 1.00 89.62 143 ILE A N 1
ATOM 1153 C CA . ILE A 1 143 ? 22.697 7.326 -30.568 1.00 89.62 143 ILE A CA 1
ATOM 1154 C C . ILE A 1 143 ? 21.172 7.165 -30.683 1.00 89.62 143 ILE A C 1
ATOM 1156 O O . ILE A 1 143 ? 20.389 8.040 -30.287 1.00 89.62 143 ILE A O 1
ATOM 1160 N N . LYS A 1 144 ? 20.735 6.028 -31.235 1.00 89.50 144 LYS A N 1
ATOM 1161 C CA . LYS A 1 144 ? 19.314 5.684 -31.327 1.00 89.50 144 LYS A CA 1
ATOM 1162 C C . LYS A 1 144 ? 18.823 5.159 -29.980 1.00 89.50 144 LYS A C 1
ATOM 1164 O O . LYS A 1 144 ? 19.558 4.497 -29.253 1.00 89.50 144 LYS A O 1
ATOM 1169 N N . GLY A 1 145 ? 17.556 5.428 -29.660 1.00 87.69 145 GLY A N 1
ATOM 1170 C CA . GLY A 1 145 ? 16.947 4.971 -28.406 1.00 87.69 145 GLY A CA 1
ATOM 1171 C C . GLY A 1 145 ? 16.979 3.448 -28.254 1.00 87.69 145 GLY A C 1
ATOM 1172 O O . GLY A 1 145 ? 17.307 2.965 -27.182 1.00 87.69 145 GLY A O 1
ATOM 1173 N N . VAL A 1 146 ? 16.724 2.702 -29.335 1.00 91.69 146 VAL A N 1
ATOM 1174 C CA . VAL A 1 146 ? 16.773 1.227 -29.340 1.00 91.69 146 VAL A CA 1
ATOM 1175 C C . VAL A 1 146 ? 18.162 0.721 -28.942 1.00 91.69 146 VAL A C 1
ATOM 1177 O O . VAL A 1 146 ? 18.271 -0.024 -27.973 1.00 91.69 146 VAL A O 1
ATOM 1180 N N . ASP A 1 147 ? 19.212 1.211 -29.607 1.00 91.88 147 ASP A N 1
ATOM 1181 C CA . ASP A 1 147 ? 20.602 0.837 -29.310 1.00 91.88 147 ASP A CA 1
ATOM 1182 C C . ASP A 1 147 ? 20.985 1.206 -27.867 1.00 91.88 147 ASP A C 1
ATOM 1184 O O . ASP A 1 147 ? 21.687 0.466 -27.182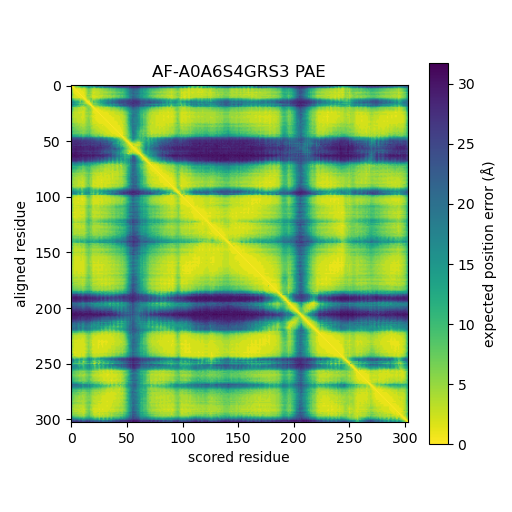 1.00 91.88 147 ASP A O 1
ATOM 1188 N N . PHE A 1 148 ? 20.501 2.347 -27.364 1.00 93.75 148 PHE A N 1
ATOM 1189 C CA . PHE A 1 148 ? 20.725 2.750 -25.977 1.00 93.75 148 PHE A CA 1
ATOM 1190 C C . PHE A 1 148 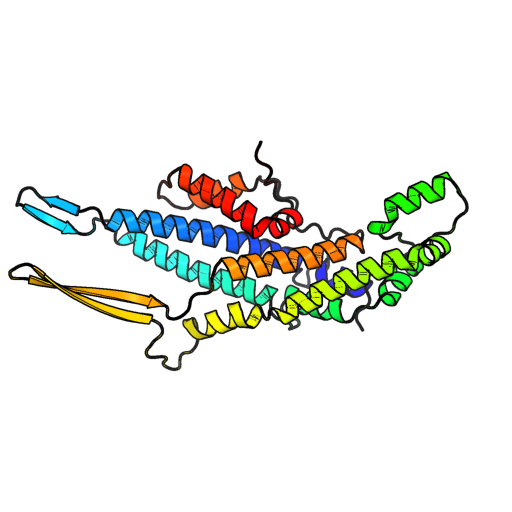? 20.042 1.821 -24.966 1.00 93.75 148 PHE A C 1
ATOM 1192 O O . PHE A 1 148 ? 20.656 1.488 -23.952 1.00 93.75 148 PHE A O 1
ATOM 1199 N N . ILE A 1 149 ? 18.802 1.396 -25.226 1.00 94.00 149 ILE A N 1
ATOM 1200 C CA . ILE A 1 149 ? 18.093 0.423 -24.384 1.00 94.00 149 ILE A CA 1
ATOM 1201 C C . ILE A 1 149 ? 18.855 -0.904 -24.356 1.00 94.00 149 ILE A C 1
ATOM 1203 O O . ILE A 1 149 ? 19.094 -1.436 -23.272 1.00 94.00 149 ILE A O 1
ATOM 1207 N N . ASP A 1 150 ? 19.311 -1.387 -25.513 1.00 92.62 150 ASP A N 1
ATOM 1208 C CA . ASP A 1 150 ? 20.083 -2.630 -25.616 1.00 92.62 150 ASP A CA 1
ATOM 1209 C C . ASP A 1 150 ? 21.406 -2.550 -24.847 1.00 92.62 150 ASP A C 1
ATOM 1211 O O . ASP A 1 150 ? 21.723 -3.432 -24.046 1.00 92.62 150 ASP A O 1
ATOM 1215 N N . ASN A 1 151 ? 22.126 -1.434 -24.975 1.00 93.75 151 ASN A N 1
ATOM 1216 C CA . ASN A 1 151 ? 23.372 -1.199 -24.242 1.00 93.75 151 ASN A CA 1
ATOM 1217 C C . ASN A 1 151 ? 23.180 -1.094 -22.717 1.00 93.75 151 ASN A C 1
ATOM 1219 O O . ASN A 1 151 ? 24.133 -1.281 -21.962 1.00 93.75 151 ASN A O 1
ATOM 1223 N N . ASN A 1 152 ? 21.961 -0.815 -22.244 1.00 94.88 152 ASN A N 1
ATOM 1224 C CA . ASN A 1 152 ? 21.632 -0.678 -20.821 1.00 94.88 152 ASN A CA 1
ATOM 1225 C C . ASN A 1 152 ? 20.755 -1.823 -20.287 1.00 94.88 152 ASN A C 1
ATOM 1227 O O . ASN A 1 152 ? 20.216 -1.734 -19.176 1.00 94.88 152 ASN A O 1
ATOM 1231 N N . HIS A 1 153 ? 20.666 -2.933 -21.027 1.00 94.88 153 HIS A N 1
ATOM 1232 C CA . HIS A 1 153 ? 19.871 -4.109 -20.673 1.00 94.88 153 HIS A CA 1
ATOM 1233 C C . HIS A 1 153 ? 20.118 -4.593 -19.236 1.00 94.88 153 HIS A C 1
ATOM 1235 O O . HIS A 1 153 ? 19.184 -4.938 -18.516 1.00 94.88 153 HIS A O 1
ATOM 1241 N N . ALA A 1 154 ? 21.373 -4.599 -18.774 1.00 96.12 154 ALA A N 1
ATOM 1242 C CA . ALA A 1 154 ? 21.722 -5.060 -17.429 1.00 96.12 154 ALA A CA 1
ATOM 1243 C C . ALA A 1 154 ? 21.048 -4.239 -16.311 1.00 96.12 154 ALA A C 1
ATOM 1245 O O . ALA A 1 154 ? 20.622 -4.805 -15.301 1.00 96.12 154 ALA A O 1
ATOM 1246 N N . LYS A 1 155 ? 20.920 -2.918 -16.492 1.00 95.88 155 LYS A N 1
ATOM 1247 C CA . LYS A 1 155 ? 20.287 -2.025 -15.512 1.00 95.88 155 LYS A CA 1
ATOM 1248 C C . LYS A 1 155 ? 18.765 -2.193 -15.511 1.00 95.88 155 LYS A C 1
ATOM 1250 O O . LYS A 1 155 ? 18.176 -2.267 -14.436 1.00 95.88 155 LYS A O 1
ATOM 1255 N N . ILE A 1 156 ? 18.159 -2.370 -16.689 1.00 95.75 156 ILE A N 1
ATOM 1256 C CA . ILE A 1 156 ? 16.733 -2.716 -16.829 1.00 95.75 156 ILE A CA 1
ATOM 1257 C C . ILE A 1 156 ? 16.449 -4.067 -16.165 1.00 95.75 156 ILE A C 1
ATOM 1259 O O . ILE A 1 156 ? 15.580 -4.151 -15.304 1.00 95.75 156 ILE A O 1
ATOM 1263 N N . LYS A 1 157 ? 17.236 -5.104 -16.478 1.00 97.19 157 LYS A N 1
ATOM 1264 C CA . LYS A 1 157 ? 17.114 -6.442 -15.881 1.00 97.19 157 LYS A CA 1
ATOM 1265 C C . LYS A 1 157 ? 17.146 -6.400 -14.356 1.00 97.19 157 LYS A C 1
ATOM 1267 O O . LYS A 1 157 ? 16.336 -7.057 -13.712 1.00 97.19 157 LYS A O 1
ATOM 1272 N N . ARG A 1 158 ? 18.066 -5.628 -13.767 1.00 97.19 158 ARG A N 1
ATOM 1273 C CA . ARG A 1 158 ? 18.153 -5.479 -12.308 1.00 97.19 158 ARG A CA 1
ATOM 1274 C C . ARG A 1 158 ? 16.874 -4.876 -11.721 1.00 97.19 158 ARG A C 1
ATOM 1276 O O . ARG A 1 158 ? 16.369 -5.412 -10.742 1.00 97.19 158 ARG A O 1
ATOM 1283 N N . ALA A 1 159 ? 16.362 -3.800 -12.315 1.00 96.50 159 ALA A N 1
ATOM 1284 C CA . ALA A 1 159 ? 15.153 -3.132 -11.838 1.00 96.50 159 ALA A CA 1
ATOM 1285 C C . ALA A 1 159 ? 13.896 -4.004 -12.008 1.00 96.50 159 ALA A C 1
ATOM 1287 O O . ALA A 1 159 ? 13.103 -4.111 -11.079 1.00 96.50 159 ALA A O 1
ATOM 1288 N N . VAL A 1 160 ? 13.755 -4.705 -13.139 1.00 96.56 160 VAL A N 1
ATOM 1289 C CA . VAL A 1 160 ? 12.641 -5.646 -13.363 1.00 96.56 160 VAL A CA 1
ATOM 1290 C C . VAL A 1 160 ? 12.688 -6.802 -12.364 1.00 96.56 160 VAL A C 1
ATOM 1292 O O . VAL A 1 160 ? 11.676 -7.115 -11.746 1.00 96.56 160 VAL A O 1
ATOM 1295 N N . ASN A 1 161 ? 13.862 -7.401 -12.141 1.00 97.25 161 ASN A N 1
ATOM 1296 C CA . ASN A 1 161 ? 14.005 -8.466 -11.148 1.00 97.25 161 ASN A CA 1
ATOM 1297 C C . ASN A 1 161 ? 13.669 -7.979 -9.735 1.00 97.25 161 ASN A C 1
ATOM 1299 O O . ASN A 1 161 ? 13.039 -8.710 -8.981 1.00 97.25 161 ASN A O 1
ATOM 1303 N N . TYR A 1 162 ? 14.066 -6.753 -9.386 1.00 97.44 162 TYR A N 1
ATOM 1304 C CA . TYR A 1 162 ? 13.732 -6.150 -8.099 1.00 97.44 162 TYR A CA 1
ATOM 1305 C C . TYR A 1 162 ? 12.218 -5.954 -7.926 1.00 97.44 162 TYR A C 1
ATOM 1307 O O . TYR A 1 162 ? 11.671 -6.345 -6.900 1.00 97.44 162 TYR A O 1
ATOM 1315 N N . LEU A 1 163 ? 11.531 -5.424 -8.944 1.00 97.00 163 LEU A N 1
ATOM 1316 C CA . LEU A 1 163 ? 10.071 -5.288 -8.957 1.00 97.00 163 LEU A CA 1
ATOM 1317 C C . LEU A 1 163 ? 9.367 -6.645 -8.778 1.00 97.00 163 LEU A C 1
ATOM 1319 O O . LEU A 1 163 ? 8.491 -6.785 -7.925 1.00 97.00 163 LEU A O 1
ATOM 1323 N N . VAL A 1 164 ? 9.754 -7.648 -9.573 1.00 96.69 164 VAL A N 1
ATOM 1324 C CA . VAL A 1 164 ? 9.156 -8.992 -9.510 1.00 96.69 164 VAL A CA 1
ATOM 1325 C C . VAL A 1 164 ? 9.403 -9.631 -8.145 1.00 96.69 164 VAL A C 1
ATOM 1327 O O . VAL A 1 164 ? 8.506 -10.268 -7.595 1.00 96.69 164 VAL A O 1
ATOM 1330 N N . GLU A 1 165 ? 10.590 -9.436 -7.571 1.00 97.00 165 GLU A N 1
ATOM 1331 C CA . GLU A 1 165 ? 10.913 -9.930 -6.236 1.00 97.00 165 GLU A CA 1
ATOM 1332 C C . GLU A 1 165 ? 10.053 -9.265 -5.157 1.00 97.00 165 GLU A C 1
ATOM 1334 O O . GLU A 1 165 ? 9.491 -9.963 -4.317 1.00 97.00 165 GLU A O 1
ATOM 1339 N N . LYS A 1 166 ? 9.851 -7.942 -5.214 1.00 97.12 166 LYS A N 1
ATOM 1340 C CA . LYS A 1 166 ? 8.952 -7.236 -4.287 1.00 97.12 166 LYS A CA 1
ATOM 1341 C C . LYS A 1 166 ? 7.524 -7.770 -4.345 1.00 97.12 166 LYS A C 1
ATOM 1343 O O . LYS A 1 166 ? 6.946 -8.083 -3.306 1.00 97.12 166 LYS A O 1
ATOM 1348 N N . ALA A 1 167 ? 7.001 -7.992 -5.549 1.00 95.44 167 ALA A N 1
ATOM 1349 C CA . ALA A 1 167 ? 5.681 -8.586 -5.729 1.00 95.44 167 ALA A CA 1
ATOM 1350 C C . ALA A 1 167 ? 5.602 -10.033 -5.197 1.00 95.44 167 ALA A C 1
ATOM 1352 O O . ALA A 1 167 ? 4.567 -10.453 -4.676 1.00 95.44 167 ALA A O 1
ATOM 1353 N N . ARG A 1 168 ? 6.677 -10.827 -5.309 1.00 95.19 168 ARG A N 1
ATOM 1354 C CA . ARG A 1 168 ? 6.745 -12.184 -4.732 1.00 95.19 168 ARG A CA 1
ATOM 1355 C C . ARG A 1 168 ? 6.768 -12.165 -3.213 1.00 95.19 168 ARG A C 1
ATOM 1357 O O . ARG A 1 168 ? 5.980 -12.890 -2.609 1.00 95.19 168 ARG A O 1
ATOM 1364 N N . ILE A 1 169 ? 7.616 -11.326 -2.622 1.00 95.12 169 ILE A N 1
ATOM 1365 C CA . ILE A 1 169 ? 7.709 -11.155 -1.169 1.00 95.12 169 ILE A CA 1
ATOM 1366 C C . ILE A 1 169 ? 6.340 -10.755 -0.615 1.00 95.12 169 ILE A C 1
ATOM 1368 O O . ILE A 1 169 ? 5.814 -11.459 0.246 1.00 95.12 169 ILE A O 1
ATOM 1372 N N . PHE A 1 170 ? 5.703 -9.731 -1.197 1.00 94.38 170 PHE A N 1
ATOM 1373 C CA . PHE A 1 170 ? 4.368 -9.275 -0.797 1.00 94.38 170 PHE A CA 1
ATOM 1374 C C . PHE A 1 170 ? 3.338 -10.414 -0.770 1.00 94.38 170 PHE A C 1
ATOM 1376 O O . PHE A 1 170 ? 2.580 -10.571 0.187 1.00 94.38 170 PHE A O 1
ATOM 1383 N N . GLN A 1 171 ? 3.311 -11.245 -1.814 1.00 91.06 171 GLN A N 1
ATOM 1384 C CA . GLN A 1 171 ? 2.393 -12.381 -1.877 1.00 91.06 171 GLN A CA 1
ATOM 1385 C C . GLN A 1 171 ? 2.735 -13.458 -0.838 1.00 91.06 171 GLN A C 1
ATOM 1387 O O . GLN A 1 171 ? 1.827 -14.053 -0.254 1.00 91.06 171 GLN A O 1
ATOM 1392 N N . SER A 1 172 ? 4.026 -13.717 -0.612 1.00 92.06 172 SER A N 1
ATOM 1393 C CA . SER A 1 172 ? 4.500 -14.725 0.343 1.00 92.06 172 SER A CA 1
ATOM 1394 C C . SER A 1 172 ? 4.218 -14.353 1.799 1.00 92.06 172 SER A C 1
ATOM 1396 O O . SER A 1 172 ? 4.001 -15.244 2.618 1.00 92.06 172 SER A O 1
ATOM 1398 N N . GLU A 1 173 ? 4.110 -13.056 2.103 1.00 94.38 173 GLU A N 1
ATOM 1399 C CA . GLU A 1 173 ? 3.710 -12.580 3.427 1.00 94.38 173 GLU A CA 1
ATOM 1400 C C . GLU A 1 173 ? 2.285 -12.990 3.805 1.00 94.38 173 GLU A C 1
ATOM 1402 O O . GLU A 1 173 ? 1.946 -13.042 4.989 1.00 94.38 173 GLU A O 1
ATOM 1407 N N . GLY A 1 174 ? 1.435 -13.312 2.825 1.00 91.31 174 GLY A N 1
ATOM 1408 C CA . GLY A 1 174 ? 0.096 -13.827 3.090 1.00 91.31 174 GLY A CA 1
ATOM 1409 C C . GLY A 1 174 ? -0.804 -12.826 3.821 1.00 91.31 174 GLY A C 1
ATOM 1410 O O . GLY A 1 174 ? -1.667 -13.242 4.598 1.00 91.31 174 GLY A O 1
ATOM 1411 N N . TYR A 1 175 ? -0.623 -11.521 3.576 1.00 92.81 175 TYR A N 1
ATOM 1412 C CA . TYR A 1 175 ? -1.365 -10.438 4.236 1.00 92.81 175 TYR A CA 1
ATOM 1413 C C . TYR A 1 175 ? -2.883 -10.618 4.186 1.00 92.81 175 TYR A C 1
ATOM 1415 O O . TYR A 1 175 ? -3.558 -10.389 5.187 1.00 92.81 175 TYR A O 1
ATOM 1423 N N . TYR A 1 176 ? -3.423 -11.114 3.068 1.00 89.44 176 TYR A N 1
ATOM 1424 C CA . TYR A 1 176 ? -4.850 -11.423 2.959 1.00 89.44 176 TYR A CA 1
ATOM 1425 C C . TYR A 1 176 ? -5.322 -12.364 4.079 1.00 89.44 176 TYR A C 1
ATOM 1427 O O . TYR A 1 176 ? -6.323 -12.095 4.734 1.00 89.44 176 TYR A O 1
ATOM 1435 N N . ASN A 1 177 ? -4.574 -13.435 4.357 1.00 87.62 177 ASN A N 1
ATOM 1436 C CA . ASN A 1 177 ? -4.932 -14.381 5.410 1.00 87.62 177 ASN A CA 1
ATOM 1437 C C . ASN A 1 177 ? -4.727 -13.765 6.801 1.00 87.62 177 ASN A C 1
ATOM 1439 O O . ASN A 1 177 ? -5.622 -13.850 7.635 1.00 87.62 177 ASN A O 1
ATOM 1443 N N . LYS A 1 178 ? -3.583 -13.101 7.026 1.00 89.06 178 LYS A N 1
ATOM 1444 C CA . LYS A 1 178 ? -3.230 -12.478 8.316 1.00 89.06 178 LYS A CA 1
ATOM 1445 C C . LYS A 1 178 ? -4.171 -11.333 8.724 1.00 89.06 178 LYS A C 1
ATOM 1447 O O . LYS A 1 178 ? -4.224 -10.989 9.901 1.00 89.06 178 LYS A O 1
ATOM 1452 N N . ILE A 1 179 ? -4.866 -10.716 7.765 1.00 89.62 179 ILE A N 1
ATOM 1453 C CA . ILE A 1 179 ? -5.722 -9.547 7.997 1.00 89.62 179 ILE A CA 1
ATOM 1454 C C . ILE A 1 179 ? -7.195 -9.870 7.726 1.00 89.62 179 ILE A C 1
ATOM 1456 O O . ILE A 1 179 ? -8.023 -9.782 8.630 1.00 89.62 179 ILE A O 1
ATOM 1460 N N . VAL A 1 180 ? -7.539 -10.239 6.488 1.00 87.00 180 VAL A N 1
ATOM 1461 C CA . VAL A 1 180 ? -8.937 -10.382 6.047 1.00 87.00 180 VAL A CA 1
ATOM 1462 C C . VAL A 1 180 ? -9.571 -11.638 6.631 1.00 87.00 180 VAL A C 1
ATOM 1464 O O . VAL A 1 180 ? -10.663 -11.542 7.186 1.00 87.00 180 VAL A O 1
ATOM 1467 N N . ASN A 1 181 ? -8.906 -12.796 6.550 1.00 84.00 181 ASN A N 1
ATOM 1468 C CA . ASN A 1 181 ? -9.475 -14.035 7.096 1.00 84.00 181 ASN A CA 1
ATOM 1469 C C . ASN A 1 181 ? -9.569 -13.981 8.621 1.00 84.00 181 ASN A C 1
ATOM 1471 O O . ASN A 1 181 ? -10.597 -14.369 9.161 1.00 84.00 181 ASN A O 1
ATOM 1475 N N . GLU A 1 182 ? -8.542 -13.463 9.301 1.00 79.75 182 GLU A N 1
ATOM 1476 C CA . GLU A 1 182 ? -8.571 -13.256 10.756 1.00 79.75 182 GLU A CA 1
ATOM 1477 C C . GLU A 1 182 ? -9.744 -12.361 11.173 1.00 79.75 182 GLU A C 1
ATOM 1479 O O . GLU A 1 182 ? -10.532 -12.723 12.045 1.00 79.75 182 GLU A O 1
ATOM 1484 N N . TYR A 1 183 ? -9.933 -11.223 10.500 1.00 80.44 183 TYR A N 1
ATOM 1485 C CA . TYR A 1 183 ? -11.074 -10.352 10.774 1.00 80.44 183 TYR A CA 1
ATOM 1486 C C . TYR A 1 183 ? -12.417 -11.036 10.486 1.00 80.44 183 TYR A C 1
ATOM 1488 O O . TYR A 1 183 ? -13.351 -10.948 11.282 1.00 80.44 183 TYR A O 1
ATOM 1496 N N . GLN A 1 184 ? -12.531 -11.753 9.364 1.00 77.81 184 GLN A N 1
ATOM 1497 C CA . GLN A 1 184 ? -13.761 -12.464 9.017 1.00 77.81 184 GLN A CA 1
ATOM 1498 C C . GLN A 1 184 ? -14.091 -13.589 9.992 1.00 77.81 184 GLN A C 1
ATOM 1500 O O . GLN A 1 184 ? -15.269 -13.778 10.317 1.00 77.81 184 GLN A O 1
ATOM 1505 N N . ALA A 1 185 ? -13.063 -14.280 10.487 1.00 71.56 185 ALA A N 1
ATOM 1506 C CA . ALA A 1 185 ? -13.198 -15.314 11.494 1.00 71.56 185 ALA A CA 1
ATOM 1507 C C . ALA A 1 185 ? -13.806 -14.760 12.787 1.00 71.56 185 ALA A C 1
ATOM 1509 O O . ALA A 1 185 ? -14.687 -15.384 13.380 1.00 71.56 185 ALA A O 1
ATOM 1510 N N . LEU A 1 186 ? -13.389 -13.554 13.175 1.00 68.88 186 LEU A N 1
ATOM 1511 C CA . LEU A 1 186 ? -13.906 -12.854 14.344 1.00 68.88 186 LEU A CA 1
ATOM 1512 C C . LEU A 1 186 ? -15.317 -12.295 14.135 1.00 68.88 186 LEU A C 1
ATOM 1514 O O . LEU A 1 186 ? -16.147 -12.392 15.035 1.00 68.88 186 LEU A O 1
ATOM 1518 N N . GLU A 1 187 ? -15.624 -11.701 12.981 1.00 68.62 187 GLU A N 1
ATOM 1519 C CA . GLU A 1 187 ? -16.820 -10.857 12.832 1.00 68.62 187 GLU A CA 1
ATOM 1520 C C . GLU A 1 187 ? -18.001 -11.539 12.117 1.00 68.62 187 GLU A C 1
ATOM 1522 O O . GLU A 1 187 ? -19.148 -11.325 12.514 1.00 68.62 187 GLU A O 1
ATOM 1527 N N . PHE A 1 188 ? -17.770 -12.406 11.120 1.00 62.03 188 PHE A N 1
ATOM 1528 C CA . PHE A 1 188 ? -18.823 -12.823 10.172 1.00 62.03 188 PHE A CA 1
ATOM 1529 C C . PHE A 1 188 ? -19.295 -14.276 10.262 1.00 62.03 188 PHE A C 1
ATOM 1531 O O . PHE A 1 188 ? -20.362 -14.588 9.721 1.00 62.03 188 PHE A O 1
ATOM 1538 N N . HIS A 1 189 ? -18.575 -15.179 10.932 1.00 56.03 189 HIS A N 1
ATOM 1539 C CA . HIS A 1 189 ? -19.095 -16.535 11.109 1.00 56.03 189 HIS A CA 1
ATOM 1540 C C . HIS A 1 189 ? -20.269 -16.528 12.100 1.00 56.03 189 HIS A C 1
ATOM 1542 O O . HIS A 1 189 ? -20.110 -16.316 13.301 1.00 56.03 189 HIS A O 1
ATOM 1548 N N . LYS A 1 190 ? -21.477 -16.742 11.551 1.00 44.44 190 LYS A N 1
ATOM 1549 C CA . LYS A 1 190 ? -22.728 -17.000 12.290 1.00 44.44 190 LYS A CA 1
ATOM 1550 C C . LYS A 1 190 ? -22.680 -18.317 13.069 1.00 44.44 190 LYS A C 1
ATOM 1552 O O . LYS A 1 190 ? -23.453 -18.505 14.008 1.00 44.44 190 LYS A O 1
ATOM 1557 N N . ASP A 1 191 ? -21.765 -19.205 12.695 1.00 44.88 191 ASP A N 1
ATOM 1558 C CA . ASP A 1 191 ? -21.514 -20.447 13.402 1.00 44.88 191 ASP A CA 1
ATOM 1559 C C . ASP A 1 191 ? -20.679 -20.142 14.636 1.00 44.88 191 ASP A C 1
ATOM 1561 O O . ASP A 1 191 ? -19.465 -19.980 14.567 1.00 44.88 191 ASP A O 1
ATOM 1565 N N . ARG A 1 192 ? -21.397 -19.994 15.753 1.00 42.56 192 ARG A N 1
ATOM 1566 C CA . ARG A 1 192 ? -20.975 -20.262 17.132 1.00 42.56 192 ARG A CA 1
ATOM 1567 C C . ARG A 1 192 ? -19.486 -20.620 17.258 1.00 42.56 192 ARG A C 1
ATOM 1569 O O . ARG A 1 192 ? -19.151 -21.776 17.490 1.00 42.56 192 ARG A O 1
ATOM 1576 N N . GLN A 1 193 ? -18.601 -19.626 17.236 1.00 45.31 193 GLN A N 1
ATOM 1577 C CA . GLN A 1 193 ? -17.604 -19.625 18.290 1.00 45.31 193 GLN A CA 1
ATOM 1578 C C . GLN A 1 193 ? -18.353 -19.154 19.535 1.00 45.31 193 GLN A C 1
ATOM 1580 O O . GLN A 1 193 ? -18.797 -18.004 19.565 1.00 45.31 193 GLN A O 1
ATOM 1585 N N . PRO A 1 194 ? -18.497 -19.991 20.573 1.00 44.47 194 PRO A N 1
ATOM 1586 C CA . PRO A 1 194 ? -18.909 -19.516 21.890 1.00 44.47 194 PRO A CA 1
ATOM 1587 C C . PRO A 1 194 ? -17.910 -18.496 22.487 1.00 44.47 194 PRO A C 1
ATOM 1589 O O . PRO A 1 194 ? -18.118 -18.006 23.588 1.00 44.47 194 PRO A O 1
ATOM 1592 N N . GLU A 1 195 ? -16.822 -18.172 21.777 1.00 56.22 195 GLU A N 1
ATOM 1593 C CA . GLU A 1 195 ? -15.554 -17.744 22.351 1.00 56.22 195 GLU A CA 1
ATOM 1594 C C . GLU A 1 195 ? -14.852 -16.617 21.560 1.00 56.22 195 GLU A C 1
ATOM 1596 O O . GLU A 1 195 ? -13.630 -16.585 21.488 1.00 56.22 195 GLU A O 1
ATOM 1601 N N . LYS A 1 196 ? -15.575 -15.663 20.951 1.00 56.75 196 LYS A N 1
ATOM 1602 C CA . LYS A 1 196 ? -14.925 -14.489 20.304 1.00 56.75 196 LYS A CA 1
ATOM 1603 C C . LYS A 1 196 ? -14.071 -13.665 21.280 1.00 56.75 196 LYS A C 1
ATOM 1605 O O . LYS A 1 196 ? -13.152 -12.948 20.879 1.00 56.75 196 LYS A O 1
ATOM 1610 N N . TYR A 1 197 ? -14.406 -13.765 22.561 1.00 60.56 197 TYR A N 1
ATOM 1611 C CA . TYR A 1 197 ? -13.748 -13.077 23.651 1.00 60.56 197 TYR A CA 1
ATOM 1612 C C . TYR A 1 197 ? -13.276 -14.098 24.681 1.00 60.56 197 TYR A C 1
ATOM 1614 O O . TYR A 1 197 ? -14.025 -15.010 25.033 1.00 60.56 197 TYR A O 1
ATOM 1622 N N . ASP A 1 198 ? -12.069 -13.907 25.197 1.00 63.84 198 ASP A N 1
ATOM 1623 C CA . ASP A 1 198 ? -11.722 -14.396 26.522 1.00 63.84 198 ASP A CA 1
ATOM 1624 C C . ASP A 1 198 ? -12.515 -13.569 27.536 1.00 63.84 198 ASP A C 1
ATOM 1626 O O . 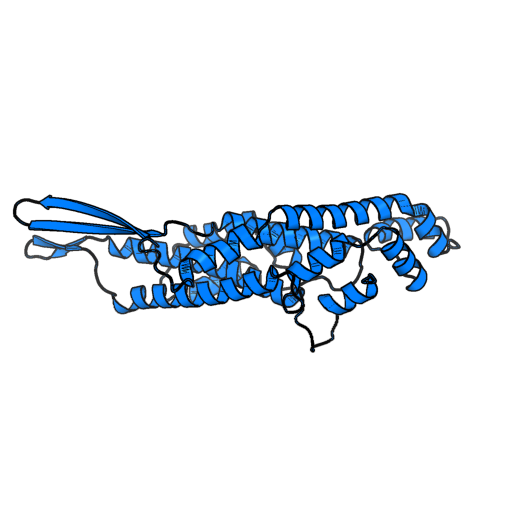ASP A 1 198 ? -12.503 -12.333 27.496 1.00 63.84 198 ASP A O 1
ATOM 1630 N N . VAL A 1 199 ? -13.259 -14.252 28.403 1.00 64.12 199 VAL A N 1
ATOM 1631 C CA . VAL A 1 199 ? -14.034 -13.633 29.479 1.00 64.12 199 VAL A CA 1
ATOM 1632 C C . VAL A 1 199 ? -13.373 -14.012 30.792 1.00 64.12 199 VAL A C 1
ATOM 1634 O O . VAL A 1 199 ? -13.238 -15.192 31.102 1.00 64.12 199 VAL A O 1
ATOM 1637 N N . TYR A 1 200 ? -12.960 -13.007 31.552 1.00 69.88 200 TYR A N 1
ATOM 1638 C CA . TYR A 1 200 ? -12.353 -13.172 32.863 1.00 69.88 200 TYR A CA 1
ATOM 1639 C C . TYR A 1 200 ? -13.205 -12.450 33.904 1.00 69.88 200 TYR A C 1
ATOM 1641 O O . TYR A 1 200 ? -13.597 -11.303 33.690 1.00 69.88 200 TYR A O 1
ATOM 1649 N N . GLU A 1 201 ? -13.523 -13.118 35.008 1.00 69.50 201 GLU A N 1
ATOM 1650 C CA . GLU A 1 201 ? -14.303 -12.547 36.105 1.00 69.50 201 GLU A CA 1
ATOM 1651 C C . GLU A 1 201 ? -13.421 -12.430 37.346 1.00 69.50 201 GLU A C 1
ATOM 1653 O O . GLU A 1 201 ? -12.919 -13.430 37.853 1.00 69.50 201 GLU A O 1
ATOM 1658 N N . GLU A 1 202 ? -13.248 -11.209 37.842 1.00 64.75 202 GLU A N 1
ATOM 1659 C CA . GLU A 1 202 ? -12.649 -10.947 39.148 1.00 64.75 202 GLU A CA 1
ATOM 1660 C C . GLU A 1 202 ? -13.758 -10.573 40.125 1.00 64.75 202 GLU A C 1
ATOM 1662 O O . GLU A 1 202 ? -14.565 -9.682 39.856 1.00 64.75 202 GLU A O 1
ATOM 1667 N N . SER A 1 203 ? -13.800 -11.244 41.271 1.00 59.03 203 SER A N 1
ATOM 1668 C CA . SER A 1 203 ? -14.632 -10.847 42.404 1.00 59.03 203 SER A CA 1
ATOM 1669 C C . SER A 1 203 ? -13.747 -10.225 43.475 1.00 59.03 203 SER A C 1
ATOM 1671 O O . SER A 1 203 ? -12.841 -10.898 43.969 1.00 59.03 203 SER A O 1
ATOM 1673 N N . SER A 1 204 ? -14.007 -8.973 43.853 1.00 52.22 204 SER A N 1
ATOM 1674 C CA . SER A 1 204 ? -13.383 -8.374 45.036 1.00 52.22 204 SER A CA 1
ATOM 1675 C C . SER A 1 204 ? -14.373 -8.371 46.195 1.00 52.22 204 SER A C 1
ATOM 1677 O O . SER A 1 204 ? -15.448 -7.775 46.080 1.00 52.22 204 SER A O 1
ATOM 1679 N N . ASP A 1 205 ? -13.993 -8.990 47.312 1.00 48.41 205 ASP A N 1
ATOM 1680 C CA . ASP A 1 205 ? -14.710 -8.858 48.579 1.00 48.41 205 ASP A CA 1
ATOM 1681 C C . ASP A 1 205 ? -14.284 -7.554 49.259 1.00 48.41 205 ASP A C 1
ATOM 1683 O O . ASP A 1 205 ? -13.286 -7.492 49.977 1.00 48.41 205 ASP A O 1
ATOM 1687 N N . LEU A 1 206 ? -15.054 -6.493 49.026 1.00 46.69 206 LEU A N 1
ATOM 1688 C CA . LEU A 1 206 ? -15.064 -5.331 49.907 1.00 46.69 206 LEU A CA 1
ATOM 1689 C C . LEU A 1 206 ? -16.197 -5.548 50.906 1.00 46.69 206 LEU A C 1
ATOM 1691 O O . LEU A 1 206 ? -17.354 -5.687 50.518 1.00 46.69 206 LEU A O 1
ATOM 1695 N N . SER A 1 207 ? -15.827 -5.650 52.183 1.00 51.25 207 SER A N 1
ATOM 1696 C CA . SER A 1 207 ? -16.669 -5.914 53.358 1.00 51.25 207 SER A CA 1
ATOM 1697 C C . SER A 1 207 ? -18.148 -5.538 53.170 1.00 51.25 207 SER A C 1
ATOM 1699 O O . SER A 1 207 ? -18.519 -4.396 53.426 1.00 51.25 207 SER A O 1
ATOM 1701 N N . TYR A 1 208 ? -18.958 -6.537 52.777 1.00 49.53 208 TYR A N 1
ATOM 1702 C CA . TYR A 1 208 ? -20.422 -6.554 52.564 1.00 49.53 208 TYR A CA 1
ATOM 1703 C C . TYR A 1 208 ? -20.983 -6.367 51.135 1.00 49.53 208 TYR A C 1
ATOM 1705 O O . TYR A 1 208 ? -22.195 -6.507 50.968 1.00 49.53 208 TYR A O 1
ATOM 1713 N N . ILE A 1 209 ? -20.169 -6.166 50.090 1.00 48.19 209 ILE A N 1
ATOM 1714 C CA . ILE A 1 209 ? -20.630 -6.152 48.685 1.00 48.19 209 ILE A CA 1
ATOM 1715 C C . ILE A 1 209 ? -19.686 -6.987 47.808 1.00 48.19 209 ILE A C 1
ATOM 1717 O O . ILE A 1 209 ? -18.504 -6.676 47.680 1.00 48.19 209 ILE A O 1
ATOM 1721 N N . ILE A 1 210 ? -20.221 -8.020 47.145 1.00 55.62 210 ILE A N 1
ATOM 1722 C CA . ILE A 1 210 ? -19.490 -8.755 46.102 1.00 55.62 210 ILE A CA 1
ATOM 1723 C C . ILE A 1 210 ? -19.558 -7.930 44.816 1.00 55.62 210 ILE A C 1
ATOM 1725 O O . ILE A 1 210 ? -20.578 -7.930 44.123 1.00 55.62 210 ILE A O 1
ATOM 1729 N N . ILE A 1 211 ? -18.468 -7.244 44.478 1.00 53.81 211 ILE A N 1
ATOM 1730 C CA . ILE A 1 211 ? -18.332 -6.577 43.181 1.00 53.81 211 ILE A CA 1
ATOM 1731 C C . ILE A 1 211 ? -17.737 -7.587 42.202 1.00 53.81 211 ILE A C 1
ATOM 1733 O O . ILE A 1 211 ? -16.617 -8.064 42.389 1.00 53.81 211 ILE A O 1
ATOM 1737 N N . LYS A 1 212 ? -18.495 -7.923 41.153 1.00 52.94 212 LYS A N 1
ATOM 1738 C CA . LYS A 1 212 ? -18.011 -8.733 40.031 1.00 52.94 212 LYS A CA 1
ATOM 1739 C C . LYS A 1 212 ? -17.555 -7.821 38.902 1.00 52.94 212 LYS A C 1
ATOM 1741 O O . LYS A 1 212 ? -18.362 -7.094 38.325 1.00 52.94 212 LYS A O 1
ATOM 1746 N N . LYS A 1 213 ? -16.276 -7.895 38.554 1.00 55.22 213 LYS A N 1
ATOM 1747 C CA . LYS A 1 213 ? -15.698 -7.245 37.382 1.00 55.22 213 LYS A CA 1
ATOM 1748 C C . LYS A 1 213 ? -15.513 -8.284 36.284 1.00 55.22 213 LYS A C 1
ATOM 1750 O O . LYS A 1 213 ? -14.649 -9.150 36.378 1.00 55.22 213 LYS A O 1
ATOM 1755 N N . THR A 1 214 ? -16.308 -8.184 35.224 1.00 51.84 214 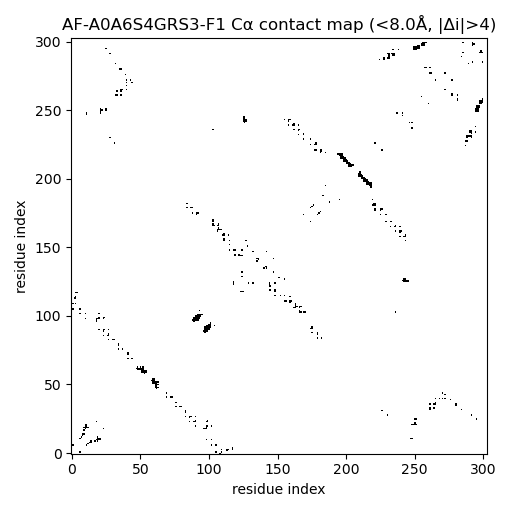THR A N 1
ATOM 1756 C CA . THR A 1 214 ? -16.143 -9.019 34.029 1.00 51.84 214 THR A CA 1
ATOM 1757 C C . THR A 1 214 ? -15.306 -8.264 33.000 1.00 51.84 214 THR A C 1
ATOM 1759 O O . THR A 1 214 ? -15.742 -7.248 32.459 1.00 51.84 214 THR A O 1
ATOM 1762 N N . THR A 1 215 ? -14.118 -8.773 32.692 1.00 58.25 215 THR A N 1
ATOM 1763 C CA . THR A 1 215 ? -13.254 -8.269 31.619 1.00 58.25 215 THR A CA 1
ATOM 1764 C C . THR A 1 215 ? -13.426 -9.146 30.383 1.00 58.25 215 THR A C 1
ATOM 1766 O O . THR A 1 215 ? -13.387 -10.371 30.477 1.00 58.25 215 THR A O 1
ATOM 1769 N N . ARG A 1 216 ? -13.629 -8.531 29.212 1.00 58.06 216 ARG A N 1
ATOM 1770 C CA . ARG A 1 216 ? -13.730 -9.236 27.925 1.00 58.06 216 ARG A CA 1
ATOM 1771 C C . ARG A 1 216 ? -12.620 -8.765 26.992 1.00 58.06 216 ARG A C 1
ATOM 1773 O O . ARG A 1 216 ? -12.531 -7.570 26.720 1.00 58.06 216 ARG A O 1
ATOM 1780 N N . SER A 1 217 ? -11.817 -9.681 26.459 1.00 61.56 217 SER A N 1
ATOM 1781 C CA . SER A 1 217 ? -10.777 -9.380 25.463 1.00 61.56 217 SER A CA 1
ATOM 1782 C C . SER A 1 217 ? -10.959 -10.236 24.219 1.00 61.56 217 SER A C 1
ATOM 1784 O O . SER A 1 217 ? -11.171 -11.434 24.336 1.00 61.56 217 SER A O 1
ATOM 1786 N N . ARG A 1 218 ? -10.887 -9.650 23.016 1.00 63.97 218 ARG A N 1
ATOM 1787 C CA . ARG A 1 218 ? -10.972 -10.429 21.764 1.00 63.97 218 ARG A CA 1
ATOM 1788 C C . ARG A 1 218 ? -9.826 -11.452 21.714 1.00 63.97 218 ARG A C 1
ATOM 1790 O O . ARG A 1 218 ? -8.679 -11.065 21.931 1.00 63.97 218 ARG A O 1
ATOM 1797 N N . LYS A 1 219 ? -10.127 -12.713 21.377 1.00 63.62 219 LYS A N 1
ATOM 1798 C CA . LYS A 1 219 ? -9.119 -13.792 21.281 1.00 63.62 219 LYS A CA 1
ATOM 1799 C C . LYS A 1 219 ? -8.072 -13.557 20.193 1.00 63.62 219 LYS A C 1
ATOM 1801 O O . LYS A 1 219 ? -6.926 -13.975 20.329 1.00 63.62 219 LYS A O 1
ATOM 1806 N N . SER A 1 220 ? -8.446 -12.874 19.113 1.00 62.31 220 SER A N 1
ATOM 1807 C CA . SER A 1 220 ? -7.490 -12.369 18.130 1.00 62.31 220 SER A CA 1
ATOM 1808 C C . SER A 1 220 ? -7.815 -10.921 17.761 1.00 62.31 220 SER A C 1
ATOM 1810 O O . SER A 1 220 ? -8.950 -10.453 17.877 1.00 62.31 220 SER A O 1
ATOM 1812 N N . LYS A 1 221 ? -6.779 -10.163 17.395 1.00 69.19 221 LYS A N 1
ATOM 1813 C CA . LYS A 1 221 ? -6.883 -8.775 16.936 1.00 69.19 221 LYS A CA 1
ATOM 1814 C C . LYS A 1 221 ? -5.902 -8.585 15.793 1.00 69.19 221 LYS A C 1
ATOM 1816 O O . LYS A 1 221 ? -4.714 -8.874 15.948 1.00 69.19 221 LYS A O 1
ATOM 1821 N N . VAL A 1 222 ? -6.381 -8.035 14.679 1.00 74.75 222 VAL A N 1
ATOM 1822 C CA . VAL A 1 222 ? -5.499 -7.583 13.600 1.00 74.75 222 VAL A CA 1
ATOM 1823 C C . VAL A 1 222 ? -4.601 -6.477 14.155 1.00 74.75 222 VAL A C 1
ATOM 1825 O O . VAL A 1 222 ? -5.066 -5.406 14.564 1.00 74.75 222 VAL A O 1
ATOM 1828 N N . LYS A 1 223 ? -3.300 -6.766 14.228 1.00 82.00 223 LYS A N 1
ATOM 1829 C CA . LYS A 1 223 ? -2.303 -5.828 14.747 1.00 82.00 223 LYS A CA 1
ATOM 1830 C C . LYS A 1 223 ? -2.111 -4.693 13.748 1.00 82.00 223 LYS A C 1
ATOM 1832 O O . LYS A 1 223 ? -1.878 -4.955 12.571 1.00 82.00 223 LYS A O 1
ATOM 1837 N N . THR A 1 224 ? -2.118 -3.451 14.235 1.00 83.06 224 THR A N 1
ATOM 1838 C CA . THR A 1 224 ? -1.800 -2.262 13.427 1.00 83.06 224 THR A CA 1
ATOM 1839 C C . THR A 1 224 ? -0.471 -2.425 12.691 1.00 83.06 224 THR A C 1
ATOM 1841 O O . THR A 1 224 ? -0.387 -2.076 11.524 1.00 83.06 224 THR A O 1
ATOM 1844 N N . SER A 1 225 ? 0.539 -3.032 13.324 1.00 88.88 225 SER A N 1
ATOM 1845 C CA . SER A 1 225 ? 1.837 -3.274 12.684 1.00 88.88 225 SER A CA 1
ATOM 1846 C C . SER A 1 225 ? 1.719 -4.085 11.390 1.00 88.88 225 SER A C 1
ATOM 1848 O O . SER A 1 225 ? 2.311 -3.705 10.395 1.00 88.88 225 SER A O 1
ATOM 1850 N N . ILE A 1 226 ? 0.886 -5.134 11.366 1.00 91.31 226 ILE A N 1
ATOM 1851 C CA . ILE A 1 226 ? 0.692 -5.981 10.176 1.00 91.31 226 ILE A CA 1
ATOM 1852 C C . ILE A 1 226 ? 0.035 -5.182 9.043 1.00 91.31 226 ILE A C 1
ATOM 1854 O O . ILE A 1 226 ? 0.362 -5.378 7.876 1.00 91.31 226 ILE A O 1
ATOM 1858 N N . ILE A 1 227 ? -0.886 -4.275 9.381 1.00 91.56 227 ILE A N 1
ATOM 1859 C CA . ILE A 1 227 ? -1.518 -3.373 8.411 1.00 91.56 227 ILE A CA 1
ATOM 1860 C C . ILE A 1 227 ? -0.474 -2.402 7.851 1.00 91.56 227 ILE A C 1
ATOM 1862 O O . ILE A 1 227 ? -0.403 -2.217 6.639 1.00 91.56 227 ILE A O 1
ATOM 1866 N N . SER A 1 228 ? 0.350 -1.808 8.714 1.00 93.56 228 SER A N 1
ATOM 1867 C CA . SER A 1 228 ? 1.398 -0.876 8.298 1.00 93.56 228 SER A CA 1
ATOM 1868 C C . SER A 1 228 ? 2.448 -1.532 7.401 1.00 93.56 228 SER A C 1
ATOM 1870 O O . SER A 1 228 ? 2.801 -0.962 6.367 1.00 93.56 228 SER A O 1
ATOM 1872 N N . ASP A 1 229 ? 2.896 -2.739 7.757 1.00 95.25 229 ASP A N 1
ATOM 1873 C CA . ASP A 1 229 ? 3.832 -3.537 6.958 1.00 95.25 229 ASP A CA 1
ATOM 1874 C C . ASP A 1 229 ? 3.227 -3.841 5.580 1.00 95.25 229 ASP A C 1
ATOM 1876 O O . ASP A 1 229 ? 3.833 -3.551 4.549 1.00 95.25 229 ASP A O 1
ATOM 1880 N N . CYS A 1 230 ? 1.969 -4.292 5.554 1.00 95.38 230 CYS A N 1
ATOM 1881 C CA . CYS A 1 230 ? 1.223 -4.546 4.327 1.00 95.38 230 CYS A CA 1
ATOM 1882 C C . CYS A 1 230 ? 1.150 -3.312 3.413 1.00 95.38 230 CYS A C 1
ATOM 1884 O O . CYS A 1 230 ? 1.418 -3.407 2.216 1.00 95.38 230 CYS A O 1
ATOM 1886 N N . LEU A 1 231 ? 0.773 -2.146 3.943 1.00 95.62 231 LEU A N 1
ATOM 1887 C CA . LEU A 1 231 ? 0.648 -0.932 3.133 1.00 95.62 231 LEU A CA 1
ATOM 1888 C C . LEU A 1 231 ? 2.009 -0.464 2.598 1.00 95.62 231 LEU A C 1
ATOM 1890 O O . LEU A 1 231 ? 2.105 -0.078 1.431 1.00 95.62 231 LEU A O 1
ATOM 1894 N N . ASN A 1 232 ? 3.072 -0.552 3.402 1.00 96.19 232 ASN A N 1
ATOM 1895 C CA . ASN A 1 232 ? 4.410 -0.173 2.957 1.00 96.19 232 ASN A CA 1
ATOM 1896 C C . ASN A 1 232 ? 4.983 -1.132 1.918 1.00 96.19 232 ASN A C 1
ATOM 1898 O O . ASN A 1 232 ? 5.517 -0.656 0.922 1.00 96.19 232 ASN A O 1
ATOM 1902 N N . ASP A 1 233 ? 4.860 -2.446 2.098 1.00 96.19 233 ASP A N 1
ATOM 1903 C CA . ASP A 1 233 ? 5.362 -3.418 1.120 1.00 96.19 233 ASP A CA 1
ATOM 1904 C C . ASP A 1 233 ? 4.652 -3.264 -0.231 1.00 96.19 233 ASP A C 1
ATOM 1906 O O . ASP A 1 233 ? 5.259 -3.378 -1.306 1.00 96.19 233 ASP A O 1
ATOM 1910 N N . PHE A 1 234 ? 3.357 -2.945 -0.186 1.00 95.31 234 PHE A N 1
ATOM 1911 C CA . PHE A 1 234 ? 2.603 -2.593 -1.377 1.00 95.31 234 PHE A CA 1
ATOM 1912 C C . PHE A 1 234 ? 3.145 -1.316 -2.027 1.00 95.31 234 PHE A C 1
ATOM 1914 O O . PHE A 1 234 ? 3.453 -1.319 -3.221 1.00 95.31 234 PHE A O 1
ATOM 1921 N N . ALA A 1 235 ? 3.320 -0.244 -1.247 1.00 93.69 235 ALA A N 1
ATOM 1922 C CA . ALA A 1 235 ? 3.881 1.016 -1.727 1.00 93.69 235 ALA A CA 1
ATOM 1923 C C . ALA A 1 235 ? 5.276 0.825 -2.338 1.00 93.69 235 ALA A C 1
ATOM 1925 O O . ALA A 1 235 ? 5.551 1.361 -3.407 1.00 93.69 235 ALA A O 1
ATOM 1926 N N . GLU A 1 236 ? 6.138 0.011 -1.727 1.00 94.69 236 GLU A N 1
ATOM 1927 C CA . GLU A 1 236 ? 7.461 -0.313 -2.266 1.00 94.69 236 GLU A CA 1
ATOM 1928 C C . GLU A 1 236 ? 7.381 -1.033 -3.614 1.00 94.69 236 GLU A C 1
ATOM 1930 O O . GLU A 1 236 ? 8.170 -0.740 -4.515 1.00 94.69 236 GLU A O 1
ATOM 1935 N N . THR A 1 237 ? 6.415 -1.941 -3.782 1.00 94.75 237 THR A N 1
ATOM 1936 C CA . THR A 1 237 ? 6.185 -2.614 -5.066 1.00 94.75 237 THR A CA 1
ATOM 1937 C C . THR A 1 237 ? 5.743 -1.617 -6.134 1.00 94.75 237 THR A C 1
ATOM 1939 O O . THR A 1 237 ? 6.258 -1.638 -7.254 1.00 94.75 237 THR A O 1
ATOM 1942 N N . VAL A 1 238 ? 4.831 -0.702 -5.793 1.00 92.38 238 VAL A N 1
ATOM 1943 C CA . VAL A 1 238 ? 4.405 0.348 -6.721 1.00 92.38 238 VAL A CA 1
ATOM 1944 C C . VAL A 1 238 ? 5.576 1.276 -7.050 1.00 92.38 238 VAL A C 1
ATOM 1946 O O . VAL A 1 238 ? 5.802 1.510 -8.230 1.00 92.38 238 VAL A O 1
ATOM 1949 N N . MET A 1 239 ? 6.362 1.744 -6.072 1.00 90.50 239 MET A N 1
ATOM 1950 C CA . MET A 1 239 ? 7.565 2.571 -6.290 1.00 90.50 239 MET A CA 1
ATOM 1951 C C . MET A 1 239 ? 8.557 1.898 -7.250 1.00 90.50 239 MET A C 1
ATOM 1953 O O . MET A 1 239 ? 8.994 2.521 -8.216 1.00 90.50 239 MET A O 1
ATOM 1957 N N . ALA A 1 240 ? 8.839 0.605 -7.051 1.00 93.62 240 ALA A N 1
ATOM 1958 C CA . ALA A 1 240 ? 9.687 -0.173 -7.955 1.00 93.62 240 ALA A CA 1
ATOM 1959 C C . ALA A 1 240 ? 9.122 -0.238 -9.388 1.00 93.62 240 ALA A C 1
ATOM 1961 O O . ALA A 1 240 ? 9.878 -0.286 -10.360 1.00 93.62 240 ALA A O 1
ATOM 1962 N N . TYR A 1 241 ? 7.795 -0.221 -9.537 1.00 93.00 241 TYR A N 1
ATOM 1963 C CA . TYR A 1 241 ? 7.140 -0.136 -10.840 1.00 93.00 241 TYR A CA 1
ATOM 1964 C C . TYR A 1 241 ? 7.291 1.258 -11.472 1.00 93.00 241 TYR A C 1
ATOM 1966 O O . TYR A 1 241 ? 7.547 1.355 -12.673 1.00 93.00 241 TYR A O 1
ATOM 1974 N N . GLN A 1 242 ? 7.199 2.338 -10.685 1.00 88.50 242 GLN A N 1
ATOM 1975 C CA . GLN A 1 242 ? 7.378 3.718 -11.175 1.00 88.50 242 GLN A CA 1
ATOM 1976 C C . GLN A 1 242 ? 8.788 3.959 -11.720 1.00 88.50 242 GLN A C 1
ATOM 1978 O O . GLN A 1 242 ? 8.961 4.632 -12.734 1.00 88.50 242 GLN A O 1
ATOM 1983 N N . ASP A 1 243 ? 9.799 3.362 -11.089 1.00 89.06 243 ASP A N 1
ATOM 1984 C CA . ASP A 1 243 ? 11.188 3.427 -11.551 1.00 89.06 243 ASP A CA 1
ATOM 1985 C C . ASP A 1 243 ? 11.343 2.901 -12.994 1.00 89.06 243 ASP A C 1
ATOM 1987 O O . ASP A 1 243 ? 12.193 3.360 -13.766 1.00 89.06 243 ASP A O 1
ATOM 1991 N N . LEU A 1 244 ? 10.483 1.965 -13.395 1.00 91.56 244 LEU A N 1
ATOM 1992 C CA . LEU A 1 244 ? 10.439 1.402 -14.741 1.00 91.56 244 LEU A CA 1
ATOM 1993 C C . LEU A 1 244 ? 9.491 2.185 -15.669 1.00 91.56 244 LEU A C 1
ATOM 1995 O O . LEU A 1 244 ? 9.796 2.363 -16.850 1.00 91.56 244 LEU A O 1
ATOM 1999 N N . ILE A 1 245 ? 8.375 2.714 -15.160 1.00 87.94 245 ILE A N 1
ATOM 2000 C CA . ILE A 1 245 ? 7.314 3.327 -15.972 1.00 87.94 245 ILE A CA 1
ATOM 2001 C C . ILE A 1 245 ? 7.093 4.800 -15.609 1.00 87.94 245 ILE A C 1
ATOM 2003 O O . ILE A 1 245 ? 6.568 5.131 -14.556 1.00 87.94 245 ILE A O 1
ATOM 2007 N N . ALA A 1 246 ? 7.393 5.691 -16.559 1.00 66.25 246 ALA A N 1
ATOM 2008 C CA . ALA A 1 246 ? 7.371 7.153 -16.403 1.00 66.25 246 ALA A CA 1
ATOM 2009 C C . ALA A 1 246 ? 5.979 7.816 -16.246 1.00 66.25 246 ALA A C 1
ATOM 2011 O O . ALA A 1 246 ? 5.879 9.035 -16.370 1.00 66.25 246 ALA A O 1
ATOM 2012 N N . ASN A 1 247 ? 4.896 7.051 -16.083 1.00 63.12 247 ASN A N 1
ATOM 2013 C CA . ASN A 1 247 ? 3.539 7.609 -16.040 1.00 63.12 247 ASN A CA 1
ATOM 2014 C C . ASN A 1 247 ? 3.143 8.057 -14.626 1.00 63.12 247 ASN A C 1
ATOM 2016 O O . ASN A 1 247 ? 3.883 7.864 -13.668 1.00 63.12 247 ASN A O 1
ATOM 2020 N N . ASN A 1 248 ? 1.955 8.663 -14.514 1.00 58.81 248 ASN A N 1
ATOM 2021 C CA . ASN A 1 248 ? 1.405 9.270 -13.302 1.00 58.81 248 ASN A CA 1
ATOM 2022 C C . ASN A 1 248 ? 0.952 8.221 -12.266 1.00 58.81 248 ASN A C 1
ATOM 2024 O O . ASN A 1 248 ? -0.199 8.175 -11.842 1.00 58.81 248 ASN A O 1
ATOM 2028 N N . THR A 1 249 ? 1.882 7.368 -11.854 1.00 60.56 249 THR A N 1
ATOM 2029 C CA . THR A 1 249 ? 1.758 6.451 -10.725 1.00 60.56 249 THR A CA 1
ATOM 2030 C C . THR A 1 249 ? 1.809 7.189 -9.387 1.00 60.56 249 THR A C 1
ATOM 2032 O O . THR A 1 249 ? 1.813 6.532 -8.358 1.00 60.56 249 THR A O 1
ATOM 2035 N N . SER A 1 250 ? 1.890 8.526 -9.370 1.00 60.75 250 SER A N 1
ATOM 2036 C CA . SER A 1 250 ? 1.696 9.335 -8.164 1.00 60.75 250 SER A CA 1
ATOM 2037 C C . SER A 1 250 ? 0.238 9.223 -7.726 1.00 60.75 250 SER A C 1
ATOM 2039 O O . SER A 1 250 ? -0.680 9.492 -8.514 1.00 60.75 250 SER A O 1
ATOM 2041 N N . PHE A 1 251 ? 0.019 8.761 -6.489 1.00 69.38 251 PHE A N 1
ATOM 2042 C CA . PHE A 1 251 ? -1.326 8.384 -6.063 1.00 69.38 251 PHE A CA 1
ATOM 2043 C C . PHE A 1 251 ? -2.159 9.587 -5.678 1.00 69.38 251 PHE A C 1
ATOM 2045 O O . PHE A 1 251 ? -3.323 9.610 -6.008 1.00 69.38 251 PHE A O 1
ATOM 2052 N N . PHE A 1 252 ? -1.577 10.627 -5.106 1.00 65.00 252 PHE A N 1
ATOM 2053 C CA . PHE A 1 252 ? -2.133 11.974 -5.059 1.00 65.00 252 PHE A CA 1
ATOM 2054 C C . PHE A 1 252 ? -0.946 12.912 -4.791 1.00 65.00 252 PHE A C 1
ATOM 2056 O O . PHE A 1 252 ? 0.086 12.476 -4.293 1.00 65.00 252 PHE A O 1
ATOM 2063 N N . ASN A 1 253 ? -1.067 14.191 -5.126 1.00 57.97 253 ASN A N 1
ATOM 2064 C CA . ASN A 1 253 ? -0.394 15.217 -4.339 1.00 57.97 253 ASN A CA 1
ATOM 2065 C C . ASN A 1 253 ? -1.503 15.772 -3.465 1.00 57.97 253 ASN A C 1
ATOM 2067 O O . ASN A 1 253 ? -2.348 16.528 -3.938 1.00 57.97 253 ASN A O 1
ATOM 2071 N N . SER A 1 254 ? -1.584 15.298 -2.228 1.00 61.22 254 SER A N 1
ATOM 2072 C CA . SER A 1 254 ? -2.450 15.956 -1.264 1.00 61.22 254 SER A CA 1
ATOM 2073 C C . SER A 1 254 ? -1.901 17.365 -1.048 1.00 61.22 254 SER A C 1
ATOM 2075 O O . SER A 1 254 ? -0.785 17.507 -0.557 1.00 61.22 254 SER A O 1
ATOM 2077 N N . ASP A 1 255 ? -2.688 18.402 -1.350 1.00 63.25 255 ASP A N 1
ATOM 2078 C CA . ASP A 1 255 ? -2.338 19.796 -1.012 1.00 63.25 255 ASP A CA 1
ATOM 2079 C C . ASP A 1 255 ? -2.197 20.010 0.512 1.00 63.25 255 ASP A C 1
ATOM 2081 O O . ASP A 1 255 ? -1.778 21.066 0.982 1.00 63.25 255 ASP A O 1
ATOM 2085 N N . TRP A 1 256 ? -2.565 18.996 1.297 1.00 71.50 256 TRP A N 1
ATOM 2086 C CA . TRP A 1 256 ? -2.613 19.005 2.746 1.00 71.50 256 TRP A CA 1
ATOM 2087 C C . TRP A 1 256 ? -1.387 18.302 3.324 1.00 71.50 256 TRP A C 1
ATOM 2089 O O . TRP A 1 256 ? -1.151 17.136 2.983 1.00 71.50 256 TRP A O 1
ATOM 2099 N N . PRO A 1 257 ? -0.652 18.959 4.234 1.00 85.94 257 PRO A N 1
ATOM 2100 C CA . PRO A 1 257 ? 0.315 18.301 5.102 1.00 85.94 257 PRO A CA 1
ATOM 2101 C C . PRO A 1 257 ? -0.322 17.174 5.932 1.00 85.94 257 PRO A C 1
ATOM 2103 O O . PRO A 1 257 ? -1.505 17.236 6.287 1.00 85.94 257 PRO A O 1
ATOM 2106 N N . LEU A 1 258 ? 0.458 16.132 6.236 1.00 88.06 258 LEU A N 1
ATOM 2107 C CA . LEU A 1 258 ? -0.026 14.951 6.961 1.00 88.06 258 LEU A CA 1
ATOM 2108 C C . LEU A 1 258 ? -0.531 15.291 8.371 1.00 88.06 258 LEU A C 1
ATOM 2110 O O . LEU A 1 258 ? -1.563 14.786 8.808 1.00 88.06 258 LEU A O 1
ATOM 2114 N N . ASP A 1 259 ? 0.197 16.151 9.075 1.00 87.50 259 ASP A N 1
ATOM 2115 C CA . ASP A 1 259 ? -0.158 16.648 10.402 1.00 87.50 259 ASP A CA 1
ATOM 2116 C C . ASP A 1 259 ? -1.502 17.383 10.379 1.00 87.50 259 ASP A C 1
ATOM 2118 O O . ASP A 1 259 ? -2.364 17.102 11.205 1.00 87.50 259 ASP A O 1
ATOM 2122 N N . VAL A 1 260 ? -1.741 18.234 9.379 1.00 87.88 260 VAL A N 1
ATOM 2123 C CA . VAL A 1 260 ? -3.021 18.935 9.211 1.00 87.88 260 VAL A CA 1
ATOM 2124 C C . VAL A 1 260 ? -4.169 17.949 8.969 1.00 87.88 260 VAL A C 1
ATOM 2126 O O . VAL A 1 260 ? -5.257 18.130 9.520 1.00 87.88 260 VAL A O 1
ATOM 2129 N N . TYR A 1 261 ? -3.954 16.895 8.173 1.00 88.88 261 TYR A N 1
ATOM 2130 C CA . TYR A 1 261 ? -4.958 15.842 7.976 1.00 88.88 261 TYR A CA 1
ATOM 2131 C C . TYR A 1 261 ? -5.290 15.114 9.290 1.00 88.88 261 TYR A C 1
ATOM 2133 O O . TYR A 1 261 ? -6.465 14.918 9.619 1.00 88.88 261 TYR A O 1
ATOM 2141 N N . ILE A 1 262 ? -4.268 14.759 10.071 1.00 89.00 262 ILE A N 1
ATOM 2142 C CA . ILE A 1 262 ? -4.430 14.088 11.366 1.00 89.00 262 ILE A CA 1
ATOM 2143 C C . ILE A 1 262 ? -5.134 15.007 12.375 1.00 89.00 262 ILE A C 1
ATOM 2145 O O . ILE A 1 262 ? -6.101 14.583 13.004 1.00 89.00 262 ILE A O 1
ATOM 2149 N N . GLU A 1 263 ? -4.732 16.275 12.484 1.00 87.75 263 GLU A N 1
ATOM 2150 C CA . GLU A 1 263 ? -5.371 17.265 13.365 1.00 87.75 263 GLU A CA 1
ATOM 2151 C C . GLU A 1 263 ? -6.846 17.471 13.023 1.00 87.75 263 GLU A C 1
ATOM 2153 O O . GLU A 1 263 ? -7.699 17.517 13.910 1.00 87.75 263 GLU A O 1
ATOM 2158 N N . ARG A 1 264 ? -7.182 17.534 11.732 1.00 86.75 264 ARG A N 1
ATOM 2159 C CA . ARG A 1 264 ? -8.583 17.597 11.306 1.00 86.75 264 ARG A CA 1
ATOM 2160 C C . ARG A 1 264 ? -9.360 16.349 11.665 1.00 86.75 264 ARG A C 1
ATOM 2162 O O . ARG A 1 264 ? -10.514 16.464 12.056 1.00 86.75 264 ARG A O 1
ATOM 2169 N N . THR A 1 265 ? -8.733 15.183 11.552 1.00 87.06 265 THR A N 1
ATOM 2170 C CA . THR A 1 265 ? -9.354 13.922 11.962 1.00 87.06 265 THR A CA 1
ATOM 2171 C C . THR A 1 265 ? -9.627 13.928 13.465 1.00 87.06 265 THR A C 1
ATOM 2173 O O . THR A 1 265 ? -10.721 13.556 13.873 1.00 87.06 265 THR A O 1
ATOM 2176 N N . PHE A 1 266 ? -8.697 14.425 14.288 1.00 86.12 266 PHE A N 1
ATOM 2177 C CA . PHE A 1 266 ? -8.944 14.634 15.718 1.00 86.12 266 PHE A CA 1
ATOM 2178 C C . PHE A 1 266 ? -10.106 15.598 15.971 1.00 86.12 266 PHE A C 1
ATOM 2180 O O . PHE A 1 266 ? -10.951 15.311 16.812 1.00 86.12 266 PHE A O 1
ATOM 2187 N N . ALA A 1 267 ? -10.185 16.702 15.224 1.00 83.94 267 ALA A N 1
ATOM 2188 C CA . ALA A 1 267 ? -11.229 17.716 15.383 1.00 83.94 267 ALA A CA 1
ATOM 2189 C C . ALA A 1 267 ? -12.650 17.223 15.046 1.00 83.94 267 ALA A C 1
ATOM 2191 O O . ALA A 1 267 ? -13.620 17.869 15.435 1.00 83.94 267 ALA A O 1
ATOM 2192 N N . LEU A 1 268 ? -12.795 16.089 14.346 1.00 80.19 268 LEU A N 1
ATOM 2193 C CA . LEU A 1 268 ? -14.102 15.453 14.128 1.00 80.19 268 LEU A CA 1
ATOM 2194 C C . LEU A 1 268 ? -14.696 14.879 15.420 1.00 80.19 268 LEU A C 1
ATOM 2196 O O . LEU A 1 268 ? -15.898 14.626 15.482 1.00 80.19 268 LEU A O 1
ATOM 2200 N N . PHE A 1 269 ? -13.873 14.673 16.447 1.00 74.00 269 PHE A N 1
ATOM 2201 C CA . PHE A 1 269 ? -14.300 14.151 17.733 1.00 74.00 269 PHE A CA 1
ATOM 2202 C C . PHE A 1 269 ? -14.384 15.298 18.743 1.00 74.00 269 PHE A C 1
ATOM 2204 O O . PHE A 1 269 ? -13.440 16.058 18.922 1.00 74.00 269 PHE A O 1
ATOM 2211 N N . TYR A 1 270 ? -15.519 15.407 19.440 1.00 64.94 270 TYR A N 1
ATOM 2212 C CA . TYR A 1 270 ? -15.789 16.480 20.412 1.00 64.94 270 TYR A CA 1
ATOM 2213 C C . TYR A 1 270 ? -14.838 16.465 21.630 1.00 64.94 270 TYR A C 1
ATOM 2215 O O . TYR A 1 270 ? -14.816 17.402 22.424 1.00 64.94 270 TYR A O 1
ATOM 2223 N N . LYS A 1 271 ? -14.039 15.402 21.802 1.00 71.81 271 LYS A N 1
ATOM 2224 C CA . LYS A 1 271 ? -13.100 15.265 22.916 1.00 71.81 271 LYS A CA 1
ATOM 2225 C C . LYS A 1 271 ? -11.782 15.972 22.610 1.00 71.81 271 LYS A C 1
ATOM 2227 O O . LYS A 1 271 ? -11.097 15.636 21.648 1.00 71.81 271 LYS A O 1
ATOM 2232 N N . GLU A 1 272 ? -11.380 16.877 23.497 1.00 74.06 272 GLU A N 1
ATOM 2233 C CA . GLU A 1 272 ? -10.040 17.456 23.466 1.00 74.06 272 GLU A CA 1
ATOM 2234 C C . GLU A 1 272 ? -8.984 16.375 23.753 1.00 74.06 272 GLU A C 1
ATOM 2236 O O . GLU A 1 272 ? -8.999 15.730 24.804 1.00 74.06 272 GLU A O 1
ATOM 2241 N N . ILE A 1 273 ? -8.084 16.158 22.789 1.00 80.62 273 ILE A N 1
ATOM 2242 C CA . ILE A 1 273 ? -6.966 15.215 22.896 1.00 80.62 273 ILE A CA 1
ATOM 2243 C C . ILE A 1 273 ? -5.686 15.987 23.236 1.00 80.62 273 ILE A C 1
ATOM 2245 O O . ILE A 1 273 ? -5.379 16.959 22.538 1.00 80.62 273 ILE A O 1
ATOM 2249 N N . PRO A 1 274 ? -4.908 15.554 24.248 1.00 85.19 274 PRO A N 1
ATOM 2250 C CA . PRO A 1 274 ? -3.653 16.203 24.613 1.00 85.19 274 PRO A CA 1
ATOM 2251 C C . PRO A 1 274 ? -2.666 16.324 23.443 1.00 85.19 274 PRO A C 1
ATOM 2253 O O . PRO A 1 274 ? -2.500 15.404 22.638 1.00 85.19 274 PRO A O 1
ATOM 2256 N N . ASN A 1 275 ? -1.971 17.462 23.358 1.00 87.38 275 ASN A N 1
ATOM 2257 C CA . ASN A 1 275 ? -1.050 17.763 22.254 1.00 87.38 275 ASN A CA 1
ATOM 2258 C C . ASN A 1 275 ? 0.119 16.771 22.137 1.00 87.38 275 ASN A C 1
ATOM 2260 O O . ASN A 1 275 ? 0.625 16.544 21.039 1.00 87.38 275 ASN A O 1
ATOM 2264 N N . ASP A 1 276 ? 0.576 16.187 23.242 1.00 89.31 276 ASP A N 1
ATOM 2265 C CA . ASP A 1 276 ? 1.603 15.143 23.249 1.00 89.31 276 ASP A CA 1
ATOM 2266 C C . ASP A 1 276 ? 1.113 13.856 22.564 1.00 89.31 276 ASP A C 1
ATOM 2268 O O . ASP A 1 276 ? 1.853 13.273 21.768 1.00 89.31 276 ASP A O 1
ATOM 2272 N N . ILE A 1 277 ? -0.151 13.468 22.774 1.00 85.88 277 ILE A N 1
ATOM 2273 C CA . ILE A 1 277 ? -0.771 12.323 22.093 1.00 85.88 277 ILE A CA 1
ATOM 2274 C C . ILE A 1 277 ? -0.899 12.595 20.596 1.00 85.88 277 ILE A C 1
ATOM 2276 O O . ILE A 1 277 ? -0.501 11.754 19.791 1.00 85.88 277 ILE A O 1
ATOM 2280 N N . LYS A 1 278 ? -1.376 13.780 20.201 1.00 87.25 278 LYS A N 1
ATOM 2281 C CA . LYS A 1 278 ? -1.487 14.142 18.779 1.00 87.25 278 LYS A CA 1
ATOM 2282 C C . LYS A 1 278 ? -0.136 14.086 18.065 1.00 87.25 278 LYS A C 1
ATOM 2284 O O . LYS A 1 278 ? -0.009 13.444 17.022 1.00 87.25 278 LYS A O 1
ATOM 2289 N N . LYS A 1 279 ? 0.904 14.671 18.675 1.00 89.00 279 LYS A N 1
ATOM 2290 C CA . LYS A 1 279 ? 2.287 14.605 18.170 1.00 89.00 279 LYS A CA 1
ATOM 2291 C C . LYS A 1 279 ? 2.772 13.169 18.033 1.00 89.00 279 LYS A C 1
ATOM 2293 O O . LYS A 1 279 ? 3.387 12.834 17.022 1.00 89.00 279 LYS A O 1
ATOM 2298 N N . LYS A 1 280 ? 2.484 12.320 19.021 1.00 89.00 280 LYS A N 1
ATOM 2299 C CA . LYS 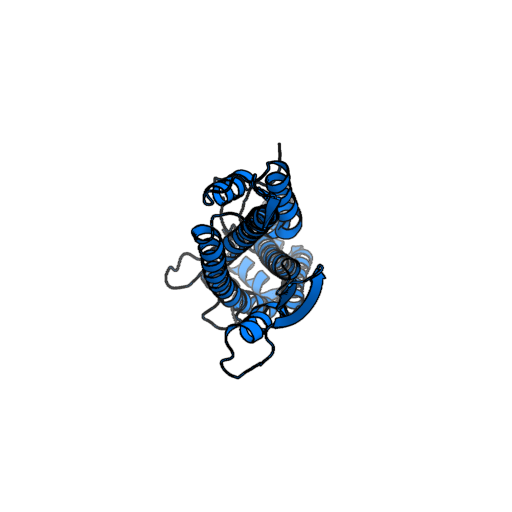A 1 280 ? 2.843 10.903 18.974 1.00 89.00 280 LYS A CA 1
ATOM 2300 C C . LYS A 1 280 ? 2.171 10.189 17.801 1.00 89.00 280 LYS A C 1
ATOM 2302 O O . LYS A 1 280 ? 2.859 9.476 17.082 1.00 89.00 280 LYS A O 1
ATOM 2307 N N . VAL A 1 281 ? 0.883 10.430 17.546 1.00 88.75 281 VAL A N 1
ATOM 2308 C CA . VAL A 1 281 ? 0.177 9.829 16.399 1.00 88.75 281 VAL A CA 1
ATOM 2309 C C . VAL A 1 281 ? 0.805 10.242 15.072 1.00 88.75 281 VAL A C 1
ATOM 2311 O O . VAL A 1 281 ? 1.034 9.385 14.220 1.00 88.75 281 VAL A O 1
ATOM 2314 N N . VAL A 1 282 ? 1.153 11.521 14.900 1.00 89.62 282 VAL A N 1
ATOM 2315 C CA . VAL A 1 282 ? 1.855 11.997 13.695 1.00 89.62 282 VAL A CA 1
ATOM 2316 C C . VAL A 1 282 ? 3.211 11.302 13.539 1.00 89.62 282 VAL A C 1
ATOM 2318 O O . VAL A 1 282 ? 3.540 10.819 12.453 1.00 89.62 282 VAL A O 1
ATOM 2321 N N . GLN A 1 283 ? 3.992 11.214 14.619 1.00 90.25 283 GLN A N 1
ATOM 2322 C CA . GLN A 1 283 ? 5.311 10.576 14.616 1.00 90.25 283 GLN A CA 1
ATOM 2323 C C . GLN A 1 283 ? 5.230 9.080 14.305 1.00 90.25 283 GLN A C 1
ATOM 2325 O O . GLN A 1 283 ? 5.950 8.603 13.428 1.00 90.25 283 GLN A O 1
ATOM 2330 N N . ASP A 1 284 ? 4.343 8.349 14.979 1.00 90.31 284 ASP A N 1
ATOM 2331 C CA . ASP A 1 284 ? 4.162 6.912 14.786 1.00 90.31 284 ASP A CA 1
ATOM 2332 C C . ASP A 1 284 ? 3.624 6.619 13.379 1.00 90.31 284 ASP A C 1
ATOM 2334 O O . ASP A 1 284 ? 4.166 5.758 12.687 1.00 90.31 284 ASP A O 1
ATOM 2338 N N . THR A 1 285 ? 2.647 7.392 12.896 1.00 91.12 285 THR A N 1
ATOM 2339 C CA . THR A 1 285 ? 2.131 7.285 11.520 1.00 91.12 285 THR A CA 1
ATOM 2340 C C . THR A 1 285 ? 3.250 7.503 10.504 1.00 91.12 285 THR A C 1
ATOM 2342 O O . THR A 1 285 ? 3.465 6.674 9.623 1.00 91.12 285 THR A O 1
ATOM 2345 N N . THR A 1 286 ? 4.035 8.568 10.667 1.00 90.00 286 THR A N 1
ATOM 2346 C CA . THR A 1 286 ? 5.167 8.872 9.780 1.00 90.00 286 THR A CA 1
ATOM 2347 C C . THR A 1 286 ? 6.221 7.769 9.802 1.00 90.00 286 THR A C 1
ATOM 2349 O O . THR A 1 286 ? 6.768 7.404 8.763 1.00 90.00 286 THR A O 1
ATOM 2352 N N . LYS A 1 287 ? 6.509 7.215 10.983 1.00 91.50 287 LYS A N 1
ATOM 2353 C CA . LYS A 1 287 ? 7.490 6.145 11.165 1.00 91.50 287 LYS A CA 1
ATOM 2354 C C . LYS A 1 287 ? 7.029 4.840 10.519 1.00 91.50 287 LYS A C 1
ATOM 2356 O O . LYS A 1 287 ? 7.804 4.227 9.790 1.00 91.50 287 LYS A O 1
ATOM 2361 N N . TYR A 1 288 ? 5.802 4.407 10.800 1.00 91.69 288 TYR A N 1
ATOM 2362 C CA . TYR A 1 288 ? 5.312 3.086 10.410 1.00 91.69 288 TYR A CA 1
ATOM 2363 C C . TYR A 1 288 ? 4.675 3.049 9.024 1.00 91.69 288 TYR A C 1
ATOM 2365 O O . TYR A 1 288 ? 4.582 1.969 8.465 1.00 91.69 288 TYR A O 1
ATOM 2373 N N . LEU A 1 289 ? 4.274 4.180 8.437 1.00 93.25 289 LEU A N 1
ATOM 2374 C CA . LEU A 1 289 ? 3.656 4.246 7.102 1.00 93.25 289 LEU A CA 1
ATOM 2375 C C . LEU A 1 289 ? 4.478 5.076 6.109 1.00 93.25 289 LEU A C 1
ATOM 2377 O O . LEU A 1 289 ? 3.953 5.533 5.096 1.00 93.25 289 LEU A O 1
ATOM 2381 N N . ARG A 1 290 ? 5.775 5.276 6.378 1.00 91.06 290 ARG A N 1
ATOM 2382 C CA . ARG A 1 290 ? 6.648 6.176 5.611 1.00 91.06 290 ARG A CA 1
ATOM 2383 C C . ARG A 1 290 ? 6.528 6.005 4.094 1.00 91.06 290 ARG A C 1
ATOM 2385 O O . ARG A 1 290 ? 6.322 6.989 3.392 1.00 91.06 290 ARG A O 1
ATOM 2392 N N . ARG A 1 291 ? 6.653 4.775 3.583 1.00 91.06 291 ARG A N 1
ATOM 2393 C CA . ARG A 1 291 ? 6.607 4.501 2.133 1.00 91.06 291 ARG A CA 1
ATOM 2394 C C . ARG A 1 291 ? 5.229 4.768 1.550 1.00 91.06 291 ARG A C 1
ATOM 2396 O O . ARG A 1 291 ? 5.108 5.366 0.485 1.00 91.06 291 ARG A O 1
ATOM 2403 N N . SER A 1 292 ? 4.198 4.385 2.291 1.00 92.31 292 SER A N 1
ATOM 2404 C CA . SER A 1 292 ? 2.807 4.638 1.928 1.00 92.31 292 SER A CA 1
ATOM 2405 C C . SER A 1 292 ? 2.504 6.139 1.843 1.00 92.31 292 SER A C 1
ATOM 2407 O O . SER A 1 292 ? 1.861 6.588 0.904 1.00 92.31 292 SER A O 1
ATOM 2409 N N . ILE A 1 293 ? 3.021 6.932 2.784 1.00 90.19 293 ILE A N 1
ATOM 2410 C CA . ILE A 1 293 ? 2.887 8.396 2.822 1.00 90.19 293 ILE A CA 1
ATOM 2411 C C . ILE A 1 293 ? 3.666 9.050 1.669 1.00 90.19 293 ILE A C 1
ATOM 2413 O O . ILE A 1 293 ? 3.152 9.962 1.022 1.00 90.19 293 ILE A O 1
ATOM 2417 N N . GLU A 1 294 ? 4.886 8.572 1.389 1.00 87.75 294 GLU A N 1
ATOM 2418 C CA . GLU A 1 294 ? 5.720 9.044 0.274 1.00 87.75 294 GLU A CA 1
ATOM 2419 C C . GLU A 1 294 ? 4.999 8.871 -1.076 1.00 87.75 294 GLU A C 1
ATOM 2421 O O . GLU A 1 294 ? 4.970 9.806 -1.876 1.00 87.75 294 GLU A O 1
ATOM 2426 N N . ILE A 1 295 ? 4.368 7.716 -1.324 1.00 86.00 295 ILE A N 1
ATOM 2427 C CA . ILE A 1 295 ? 3.748 7.428 -2.627 1.00 86.00 295 ILE A CA 1
ATOM 2428 C C . ILE A 1 295 ? 2.427 8.177 -2.877 1.00 86.00 295 ILE A C 1
ATOM 2430 O O . ILE A 1 295 ? 2.096 8.483 -4.028 1.00 86.00 295 ILE A O 1
ATOM 2434 N N . VAL A 1 296 ? 1.688 8.518 -1.814 1.00 85.19 296 VAL A N 1
ATOM 2435 C CA . VAL A 1 296 ? 0.486 9.375 -1.890 1.00 85.19 296 VAL A CA 1
ATOM 2436 C C . VAL A 1 296 ? 0.802 10.871 -1.787 1.00 85.19 296 VAL A C 1
ATOM 2438 O O . VAL A 1 296 ? -0.117 11.684 -1.684 1.00 85.19 296 VAL A O 1
ATOM 2441 N N . GLY A 1 297 ? 2.087 11.240 -1.779 1.00 81.81 297 GLY A N 1
ATOM 2442 C CA . GLY A 1 297 ? 2.528 12.633 -1.827 1.00 81.81 297 GLY A CA 1
ATOM 2443 C C . GLY A 1 297 ? 2.224 13.439 -0.564 1.00 81.81 297 GLY A C 1
ATOM 2444 O O . GLY A 1 297 ? 2.163 14.665 -0.629 1.00 81.81 297 GLY A O 1
ATOM 2445 N N . TRP A 1 298 ? 2.029 12.793 0.588 1.00 85.50 298 TRP A N 1
ATOM 2446 C CA . TRP A 1 298 ? 1.842 13.521 1.841 1.00 85.50 298 TRP A CA 1
ATOM 2447 C C . TRP A 1 298 ? 3.170 14.063 2.362 1.00 85.50 298 TRP A C 1
ATOM 2449 O O . TRP A 1 298 ? 4.129 13.322 2.615 1.00 85.50 298 TRP A O 1
ATOM 2459 N N . ASN A 1 299 ? 3.214 15.378 2.581 1.00 79.44 299 ASN A N 1
ATOM 2460 C CA . ASN A 1 299 ? 4.350 15.986 3.247 1.00 79.44 299 ASN A CA 1
ATOM 2461 C C . ASN A 1 299 ? 4.340 15.603 4.734 1.00 79.44 299 ASN A C 1
ATOM 2463 O O . ASN A 1 299 ? 3.409 15.932 5.466 1.00 79.44 299 ASN A O 1
ATOM 2467 N N . HIS A 1 300 ? 5.387 14.897 5.145 1.00 71.19 300 HIS A N 1
ATOM 2468 C CA . HIS A 1 300 ? 5.637 14.431 6.510 1.00 71.19 300 HIS A CA 1
ATOM 2469 C C . HIS A 1 300 ? 7.009 14.893 7.023 1.00 71.19 300 HIS A C 1
ATOM 2471 O O . HIS A 1 300 ? 7.469 14.461 8.081 1.00 71.19 300 HIS A O 1
ATOM 2477 N N . LYS A 1 301 ? 7.703 15.746 6.255 1.00 64.44 301 LYS A N 1
ATOM 2478 C CA . LYS A 1 301 ? 8.889 16.438 6.748 1.00 64.44 301 LYS A CA 1
ATOM 2479 C C . LYS A 1 301 ? 8.394 17.559 7.647 1.00 64.44 301 LYS A C 1
ATOM 2481 O O . LYS A 1 301 ? 7.915 18.577 7.157 1.00 64.44 301 LYS A O 1
ATOM 2486 N N . ASN A 1 302 ? 8.485 17.342 8.953 1.00 44.75 302 ASN A N 1
ATOM 2487 C CA . ASN A 1 302 ? 8.329 18.420 9.919 1.00 44.75 302 ASN A CA 1
ATOM 2488 C C . ASN A 1 302 ? 9.387 19.493 9.610 1.00 44.75 302 ASN A C 1
ATOM 2490 O O . ASN A 1 302 ? 10.559 19.148 9.429 1.00 44.75 302 ASN A O 1
ATOM 2494 N N . ASN A 1 303 ? 8.968 20.757 9.523 1.00 38.38 303 ASN A N 1
ATOM 2495 C CA . ASN A 1 303 ? 9.881 21.883 9.734 1.00 38.38 303 ASN A CA 1
ATOM 2496 C C . ASN A 1 303 ? 10.392 21.854 11.177 1.00 38.38 303 ASN A C 1
ATOM 2498 O O . ASN A 1 303 ? 9.566 21.571 12.077 1.00 38.38 303 ASN A O 1
#